Protein AF-A0A6M3LPK1-F1 (afdb_monomer_lite)

Radius of gyration: 29.63 Å; chains: 1; bounding box: 63×44×84 Å

Organism: NCBI:txid1070528

Secondary structure (DSSP, 8-state):
-----SHHHHHHHHHHHHTT--EEEETTEEEEE---SBTTBEEEEEEETT-SS-SEEEEESSHHHHHHHHHHHHHHHHHHHHHHHHHHHH-----HHHHHHHHHHHHHHHH-TTS--EEEEEEETTEEEEEEEEESBS-HHHHHHHHGGGB--EEETTTTEEE-----SS--BSEEEEEEEPPHHHHHHHHHHHHHHHT-----TT-EETTEEHHHHHHHHHHHS-BTT---HHHHHHHHH-

Sequence (242 aa):
MYRLITKEQRQNARQSWIKDQQTEKYLDIEILRKSETVPGHFSLVIWRGNAGHPYINYYYKSAESREESIINEKKAAERRSEYKAEQAKKGKTHTKSATAAALIKKILKKEYPHIKFSVRSDNFSMGNSVDVSWTDGIPTSAIDGFLRQFEQGTFDGMTDCYNYDNTADRPQAKYVHSNRHISESIRLQAEKDLCEIAGVEYIDSNMRLWDEWLSTQVWRRLSKMDLSKGYSKQKLIEYINS

InterPro domains:
  IPR041311 Large polyvalent protein associated domain 29 [PF18847] (98-180)

Structure (mmCIF, N/CA/C/O backbone):
data_AF-A0A6M3LPK1-F1
#
_entry.id   AF-A0A6M3LPK1-F1
#
loop_
_atom_site.group_PDB
_atom_site.id
_atom_site.type_symbol
_atom_site.label_atom_id
_atom_site.label_alt_id
_atom_site.label_comp_id
_atom_site.label_asym_id
_atom_site.label_entity_id
_atom_site.label_seq_id
_atom_site.pdbx_PDB_ins_code
_atom_site.Cartn_x
_atom_site.Cartn_y
_atom_site.Cartn_z
_atom_site.occupancy
_atom_site.B_iso_or_equiv
_atom_site.auth_seq_id
_atom_site.auth_comp_id
_atom_site.auth_asym_id
_atom_site.auth_atom_id
_atom_site.pdbx_PDB_model_num
ATOM 1 N N . MET A 1 1 ? 6.350 6.092 25.273 1.00 44.16 1 MET A N 1
ATOM 2 C CA . MET A 1 1 ? 5.037 5.452 25.525 1.00 44.16 1 MET A CA 1
ATOM 3 C C . MET A 1 1 ? 4.855 4.335 24.490 1.00 44.16 1 MET A C 1
ATOM 5 O O . MET A 1 1 ? 4.660 4.637 23.321 1.00 44.16 1 MET A O 1
ATOM 9 N N . TYR A 1 2 ? 5.058 3.067 24.865 1.00 49.94 2 TYR A N 1
ATOM 10 C CA . TYR A 1 2 ? 5.044 1.927 23.930 1.00 49.94 2 TYR A CA 1
ATOM 11 C C . TYR A 1 2 ? 3.597 1.652 23.479 1.00 49.94 2 TYR A C 1
ATOM 13 O O . TYR A 1 2 ? 2.754 1.289 24.298 1.00 49.94 2 TYR A O 1
ATOM 21 N N . ARG A 1 3 ? 3.269 1.852 22.196 1.00 57.59 3 ARG A N 1
ATOM 22 C CA . ARG A 1 3 ? 1.978 1.396 21.653 1.00 57.59 3 ARG A CA 1
ATOM 23 C C . ARG A 1 3 ? 2.039 -0.124 21.515 1.00 57.59 3 ARG A C 1
ATOM 25 O O . ARG A 1 3 ? 2.970 -0.635 20.910 1.00 57.59 3 ARG A O 1
ATOM 32 N N . LEU A 1 4 ? 1.055 -0.843 22.051 1.00 67.44 4 LEU A N 1
ATOM 33 C CA . LEU A 1 4 ? 0.896 -2.277 21.792 1.00 67.44 4 LEU A CA 1
ATOM 34 C C . LEU A 1 4 ? 0.511 -2.457 20.314 1.00 67.44 4 LEU A C 1
ATOM 36 O O . LEU A 1 4 ? -0.581 -2.044 19.917 1.00 67.44 4 LEU A O 1
ATOM 40 N N . ILE A 1 5 ? 1.406 -3.014 19.496 1.00 70.38 5 ILE A N 1
ATOM 41 C CA . ILE A 1 5 ? 1.268 -3.012 18.028 1.00 70.38 5 ILE A CA 1
ATOM 42 C C . ILE A 1 5 ? 0.479 -4.239 17.560 1.00 70.38 5 ILE A C 1
ATOM 44 O O . ILE A 1 5 ? -0.407 -4.129 16.709 1.00 70.38 5 ILE A O 1
ATOM 48 N N . THR A 1 6 ? 0.739 -5.413 18.141 1.00 83.69 6 THR A N 1
ATOM 49 C CA . THR A 1 6 ? 0.126 -6.670 17.683 1.00 83.69 6 THR A CA 1
ATOM 50 C C . THR A 1 6 ? -1.122 -7.050 18.487 1.00 83.69 6 THR A C 1
ATOM 52 O O . THR A 1 6 ? -1.420 -6.504 19.555 1.00 83.69 6 THR A O 1
ATOM 55 N N . LYS A 1 7 ? -1.936 -7.964 17.943 1.00 82.75 7 LYS A N 1
ATOM 56 C CA . LYS A 1 7 ? -3.114 -8.505 18.644 1.00 82.75 7 LYS A CA 1
ATOM 57 C C . LYS A 1 7 ? -2.699 -9.333 19.865 1.00 82.75 7 LYS A C 1
ATOM 59 O O . LYS A 1 7 ? -3.304 -9.183 20.920 1.00 82.75 7 LYS A O 1
ATOM 64 N N . GLU A 1 8 ? -1.644 -10.126 19.724 1.00 85.12 8 GLU A N 1
ATOM 65 C CA . GLU A 1 8 ? -1.084 -10.969 20.786 1.00 85.12 8 GLU A CA 1
ATOM 66 C C . GLU A 1 8 ? -0.570 -10.134 21.956 1.00 85.12 8 GLU A C 1
ATOM 68 O O . GLU A 1 8 ? -0.954 -10.372 23.095 1.00 85.12 8 GLU A O 1
ATOM 73 N N . GLN A 1 9 ? 0.191 -9.069 21.684 1.00 85.94 9 GLN A N 1
ATOM 74 C CA . GLN A 1 9 ? 0.660 -8.146 22.724 1.00 85.94 9 GLN A CA 1
ATOM 75 C C . GLN A 1 9 ? -0.501 -7.550 23.533 1.00 85.94 9 GLN A C 1
ATOM 77 O O . GLN A 1 9 ? -0.414 -7.416 24.752 1.00 85.94 9 GLN A O 1
ATOM 82 N N . ARG A 1 10 ? -1.616 -7.219 22.867 1.00 85.06 10 ARG A N 1
ATOM 83 C CA . ARG A 1 10 ? -2.827 -6.712 23.531 1.00 85.06 10 ARG A CA 1
ATOM 84 C C . ARG A 1 10 ? -3.522 -7.778 24.371 1.00 85.06 10 ARG A C 1
ATOM 86 O O . ARG A 1 10 ? -4.014 -7.454 25.445 1.00 85.06 10 ARG A O 1
ATOM 93 N N . GLN A 1 11 ? -3.560 -9.024 23.909 1.00 84.56 11 GLN A N 1
ATOM 94 C CA . GLN A 1 11 ? -4.134 -10.135 24.669 1.00 84.56 11 GLN A CA 1
ATOM 95 C C . GLN A 1 11 ? -3.280 -10.485 25.890 1.00 84.56 11 GLN A C 1
ATOM 97 O O . GLN A 1 11 ? -3.826 -10.590 26.982 1.00 84.56 11 GLN A O 1
ATOM 102 N N . ASN A 1 12 ? -1.956 -10.553 25.741 1.00 85.94 12 ASN A N 1
ATOM 103 C CA . ASN A 1 12 ? -1.030 -10.774 26.855 1.00 85.94 12 ASN A CA 1
ATOM 104 C C . ASN A 1 12 ? -1.162 -9.674 27.912 1.00 85.94 12 ASN A C 1
ATOM 106 O O . ASN A 1 12 ? -1.210 -9.960 29.107 1.00 85.94 12 ASN A O 1
ATOM 110 N N . ALA A 1 13 ? -1.305 -8.418 27.472 1.00 84.50 13 ALA A N 1
ATOM 111 C CA . ALA A 1 13 ? -1.590 -7.316 28.376 1.00 84.50 13 ALA A CA 1
ATOM 112 C C . ALA A 1 13 ? -2.898 -7.537 29.144 1.00 84.50 13 ALA A C 1
ATOM 114 O O . ALA A 1 13 ? -2.899 -7.293 30.334 1.00 84.50 13 ALA A O 1
ATOM 115 N N . ARG A 1 14 ? -3.981 -8.041 28.531 1.00 86.06 14 ARG A N 1
ATOM 116 C CA . ARG A 1 14 ? -5.227 -8.360 29.261 1.00 86.06 14 ARG A CA 1
ATOM 117 C C . ARG A 1 14 ? -5.060 -9.481 30.276 1.00 86.06 14 ARG A C 1
ATOM 119 O O . ARG A 1 14 ? -5.578 -9.362 31.381 1.00 86.06 14 ARG A O 1
ATOM 126 N N . GLN A 1 15 ? -4.341 -10.542 29.920 1.00 85.06 15 GLN A N 1
ATOM 127 C CA . GLN A 1 15 ? -4.137 -11.688 30.810 1.00 85.06 15 GLN A CA 1
ATOM 128 C C . GLN A 1 15 ? -3.488 -11.269 32.136 1.00 85.06 15 GLN A C 1
ATOM 130 O O . GLN A 1 15 ? -3.889 -11.746 33.196 1.00 85.06 15 GLN A O 1
ATOM 135 N N . SER A 1 16 ? -2.580 -10.285 32.110 1.00 83.31 16 SER A N 1
ATOM 136 C CA . SER A 1 16 ? -1.967 -9.753 33.334 1.00 83.31 16 SER A CA 1
ATOM 137 C C . SER A 1 16 ? -2.945 -9.024 34.268 1.00 83.31 16 SER A C 1
ATOM 139 O O . SER A 1 16 ? -2.672 -8.922 35.465 1.00 83.31 16 SER A O 1
ATOM 141 N N . TRP A 1 17 ? -4.086 -8.539 33.762 1.00 82.38 17 TRP A N 1
ATOM 142 C CA . TRP A 1 17 ? -5.160 -7.963 34.581 1.00 82.38 17 TRP A CA 1
ATOM 143 C C . TRP A 1 17 ? -6.123 -9.014 35.120 1.00 82.38 17 TRP A C 1
ATOM 145 O O . TRP A 1 17 ? -6.636 -8.829 36.226 1.00 82.38 17 TRP A O 1
ATOM 155 N N . ILE A 1 18 ? -6.392 -10.047 34.317 1.00 82.38 18 ILE A N 1
ATOM 156 C CA . ILE A 1 18 ? -7.370 -11.097 34.606 1.00 82.38 18 ILE A CA 1
ATOM 157 C C . ILE A 1 18 ? -6.833 -12.043 35.684 1.00 82.38 18 ILE A C 1
ATOM 159 O O . ILE A 1 18 ? -7.595 -12.370 36.583 1.00 82.38 18 ILE A O 1
ATOM 163 N N . LYS A 1 19 ? -5.535 -12.403 35.661 1.00 77.94 19 LYS A N 1
ATOM 164 C CA . LYS A 1 19 ? -4.861 -13.220 36.701 1.00 77.94 19 LYS A CA 1
ATOM 165 C C . LYS A 1 19 ? -5.739 -14.379 37.216 1.00 77.94 19 LYS A C 1
ATOM 167 O O . LYS A 1 19 ? -6.008 -14.462 38.411 1.00 77.94 19 LYS A O 1
ATOM 172 N N . ASP A 1 20 ? -6.250 -15.194 36.293 1.00 72.88 20 ASP A N 1
ATOM 173 C CA . ASP A 1 20 ? -7.096 -16.375 36.554 1.00 72.88 20 ASP A CA 1
ATOM 174 C C . ASP A 1 20 ? -8.506 -16.108 37.125 1.00 72.88 20 ASP A C 1
ATOM 176 O O . ASP A 1 20 ? -9.226 -17.035 37.495 1.00 72.88 20 ASP A O 1
ATOM 180 N N . GLN A 1 21 ? -8.954 -14.851 37.157 1.00 78.75 21 GLN A N 1
ATOM 181 C CA . GLN A 1 21 ? -10.327 -14.499 37.522 1.00 78.75 21 GLN A CA 1
ATOM 182 C C . GLN A 1 21 ? -11.302 -14.746 36.360 1.00 78.75 21 GLN A C 1
ATOM 184 O O . GLN A 1 21 ? -10.962 -14.586 35.188 1.00 78.75 21 GLN A O 1
ATOM 189 N N . GLN A 1 22 ? -12.551 -15.097 36.678 1.00 81.81 22 GLN A N 1
ATOM 190 C CA . GLN A 1 22 ? -13.580 -15.305 35.659 1.00 81.81 22 GLN A CA 1
ATOM 191 C C . GLN A 1 22 ? -14.010 -13.976 35.026 1.00 81.81 22 GLN A C 1
ATOM 193 O O . GLN A 1 22 ? -14.400 -13.036 35.724 1.00 81.81 22 GLN A O 1
ATOM 198 N N . THR A 1 23 ? -13.979 -13.916 33.693 1.00 87.38 23 THR A N 1
ATOM 199 C CA . THR A 1 23 ? -14.525 -12.801 32.915 1.00 87.38 23 THR A CA 1
ATOM 200 C C . THR A 1 23 ? -15.845 -13.190 32.260 1.00 87.38 23 THR A C 1
ATOM 202 O O . THR A 1 23 ? -16.041 -14.315 31.804 1.00 87.38 23 THR A O 1
ATOM 205 N N . GLU A 1 24 ? -16.774 -12.241 32.200 1.00 88.50 24 GLU A N 1
ATOM 206 C CA . GLU A 1 24 ? -18.013 -12.370 31.444 1.00 88.50 24 GLU A CA 1
ATOM 207 C C . GLU A 1 24 ? -17.858 -11.656 30.103 1.00 88.50 24 GLU A C 1
ATOM 209 O O . GLU A 1 24 ? -17.647 -10.442 30.040 1.00 88.50 24 GLU A O 1
ATOM 214 N N . LYS A 1 25 ? -17.984 -12.406 29.010 1.00 90.44 25 LYS A N 1
ATOM 215 C CA . LYS A 1 25 ? -17.981 -11.841 27.664 1.00 90.44 25 LYS A CA 1
ATOM 216 C C . LYS A 1 25 ? -19.409 -11.562 27.212 1.00 90.44 25 LYS A C 1
ATOM 218 O O . LYS A 1 25 ? -20.238 -12.466 27.185 1.00 90.44 25 LYS A O 1
ATOM 223 N N . TYR A 1 26 ? -19.668 -10.333 26.782 1.00 89.69 26 TYR A N 1
ATOM 224 C CA . TYR A 1 26 ? -20.969 -9.917 26.275 1.00 89.69 26 TYR A CA 1
ATOM 225 C C . TYR A 1 26 ? -20.787 -9.041 25.032 1.00 89.69 26 TYR A C 1
ATOM 227 O O . TYR A 1 26 ? -20.220 -7.957 25.111 1.00 89.69 26 TYR A O 1
ATOM 235 N N . LEU A 1 27 ? -21.248 -9.501 23.865 1.00 91.31 27 LEU A N 1
ATOM 236 C CA . LEU A 1 27 ? -21.079 -8.798 22.583 1.00 91.31 27 LEU A CA 1
ATOM 237 C C . LEU A 1 27 ? -19.629 -8.309 22.350 1.00 91.31 27 LEU A C 1
ATOM 239 O O . LEU A 1 27 ? -18.716 -9.119 22.179 1.00 91.31 27 LEU A O 1
ATOM 243 N N . ASP A 1 28 ? -19.421 -6.986 22.310 1.00 90.00 28 ASP A N 1
ATOM 244 C CA . ASP A 1 28 ? -18.125 -6.340 22.090 1.00 90.00 28 ASP A CA 1
ATOM 245 C C . ASP A 1 28 ? -17.384 -5.956 23.378 1.00 90.00 28 ASP A C 1
ATOM 247 O O . ASP A 1 28 ? -16.344 -5.297 23.290 1.00 90.00 28 ASP A O 1
ATOM 251 N N . ILE A 1 29 ? -17.881 -6.369 24.547 1.00 92.12 29 ILE A N 1
ATOM 252 C CA . ILE A 1 29 ? -17.286 -6.088 25.855 1.00 92.12 29 ILE A CA 1
ATOM 253 C C . ILE A 1 29 ? -16.894 -7.364 26.606 1.00 92.12 29 ILE A C 1
ATOM 255 O O . ILE A 1 29 ? -17.477 -8.437 26.442 1.00 92.12 29 ILE A O 1
ATOM 259 N N . GLU A 1 30 ? -15.871 -7.228 27.440 1.00 91.69 30 GLU A N 1
ATOM 260 C CA . GLU A 1 30 ? -15.393 -8.254 28.362 1.00 91.69 30 GLU A CA 1
ATOM 261 C C . GLU A 1 30 ? -15.335 -7.635 29.754 1.00 91.69 30 GLU A C 1
ATOM 263 O O . GLU A 1 30 ? -14.676 -6.615 29.949 1.00 91.69 30 GLU A O 1
ATOM 268 N N . ILE A 1 31 ? -16.076 -8.215 30.691 1.00 91.19 31 ILE A N 1
ATOM 269 C CA . ILE A 1 31 ? -16.319 -7.673 32.023 1.00 91.19 31 ILE A CA 1
ATOM 270 C C . ILE A 1 31 ? -15.598 -8.555 33.035 1.00 91.19 31 ILE A C 1
ATOM 272 O O . ILE A 1 31 ? -15.845 -9.754 33.119 1.00 91.19 31 ILE A O 1
ATOM 276 N N . LEU A 1 32 ? -14.744 -7.949 33.845 1.00 89.69 32 LEU A N 1
ATOM 277 C CA . LEU A 1 32 ? -14.141 -8.567 35.011 1.00 89.69 32 LEU A CA 1
ATOM 278 C C . LEU A 1 32 ? -14.718 -7.924 36.268 1.00 89.69 32 LEU A C 1
ATOM 280 O O . LEU A 1 32 ? -14.498 -6.742 36.555 1.00 89.69 32 LEU A O 1
ATOM 284 N N . ARG A 1 33 ? -15.445 -8.740 37.029 1.00 86.69 33 ARG A N 1
ATOM 285 C CA . ARG A 1 33 ? -15.886 -8.419 38.385 1.00 86.69 33 ARG A CA 1
ATOM 286 C C . ARG A 1 33 ? -14.797 -8.904 39.331 1.00 86.69 33 ARG A C 1
ATOM 288 O O . ARG A 1 33 ? -14.654 -10.114 39.491 1.00 86.69 33 ARG A O 1
ATOM 295 N N . LYS A 1 34 ? -14.030 -8.011 39.959 1.00 76.69 34 LYS A N 1
ATOM 296 C CA . LYS A 1 34 ? -13.143 -8.479 41.038 1.00 76.69 34 LYS A CA 1
ATOM 297 C C . LYS A 1 34 ? -13.916 -8.503 42.348 1.00 76.69 34 LYS A C 1
ATOM 299 O O . LYS A 1 34 ? -14.746 -7.623 42.598 1.00 76.69 34 LYS A O 1
ATOM 304 N N . SER A 1 35 ? -13.648 -9.527 43.150 1.00 65.19 35 SER A N 1
ATOM 305 C CA . SER A 1 35 ? -14.117 -9.617 44.528 1.00 65.19 35 SER A CA 1
ATOM 306 C C . SER A 1 35 ? -13.590 -8.443 45.354 1.00 65.19 35 SER A C 1
ATOM 308 O O . SER A 1 35 ? -12.636 -7.768 44.966 1.00 65.19 35 SER A O 1
ATOM 310 N N . GLU A 1 36 ? -14.238 -8.191 46.483 1.00 65.88 36 GLU A N 1
ATOM 311 C CA . GLU A 1 36 ? -13.889 -7.129 47.419 1.00 65.88 36 GLU A CA 1
ATOM 312 C C . GLU A 1 36 ? -12.455 -7.324 47.939 1.00 65.88 36 GLU A C 1
ATOM 314 O O . GLU A 1 36 ? -12.182 -8.212 48.741 1.00 65.88 36 GLU A O 1
ATOM 319 N N . THR A 1 37 ? -11.507 -6.534 47.428 1.00 63.41 37 THR A N 1
ATOM 320 C CA . THR A 1 37 ? -10.114 -6.554 47.910 1.00 63.41 37 THR A CA 1
ATOM 321 C C . THR A 1 37 ? -9.969 -5.747 49.203 1.00 63.41 37 THR A C 1
ATOM 323 O O . THR A 1 37 ? -9.098 -6.029 50.019 1.00 63.41 37 THR A O 1
ATOM 326 N N . VAL A 1 38 ? -10.820 -4.728 49.372 1.00 71.31 38 VAL A N 1
ATOM 327 C CA . VAL A 1 38 ? -10.906 -3.841 50.539 1.00 71.31 38 VAL A CA 1
ATOM 328 C C . VAL A 1 38 ? -12.389 -3.674 50.879 1.00 71.31 38 VAL A C 1
ATOM 330 O O . VAL A 1 38 ? -13.163 -3.420 49.952 1.00 71.31 38 VAL A O 1
ATOM 333 N N . PRO A 1 39 ? -12.793 -3.762 52.160 1.00 73.62 39 PRO A N 1
ATOM 334 C CA . PRO A 1 39 ? -14.178 -3.543 52.567 1.00 73.62 39 PRO A CA 1
ATOM 335 C C . PRO A 1 39 ? -14.758 -2.238 51.990 1.00 73.62 39 PRO A C 1
ATOM 337 O O . PRO A 1 39 ? -14.122 -1.181 52.040 1.00 73.62 39 PRO A O 1
ATOM 340 N N . GLY A 1 40 ? -15.944 -2.313 51.393 1.00 72.00 40 GLY A N 1
ATOM 341 C CA . GLY A 1 40 ? -16.642 -1.205 50.739 1.00 72.00 40 GLY A CA 1
ATOM 342 C C . GLY A 1 40 ? -16.134 -0.830 49.340 1.00 72.00 40 GLY A C 1
ATOM 343 O O . GLY A 1 40 ? -16.568 0.194 48.812 1.00 72.00 40 GLY A O 1
ATOM 344 N N . HIS A 1 41 ? -15.225 -1.605 48.730 1.00 77.88 41 HIS A N 1
ATOM 345 C CA . HIS A 1 41 ? -14.681 -1.326 47.393 1.00 77.88 41 HIS A CA 1
ATOM 346 C C . HIS A 1 41 ? -14.963 -2.458 46.397 1.00 77.88 41 HIS A C 1
ATOM 348 O O . HIS A 1 41 ? -14.286 -3.487 46.363 1.00 77.88 41 HIS A O 1
ATOM 354 N N . PHE A 1 42 ? -15.912 -2.215 45.493 1.00 82.19 42 PHE A N 1
ATOM 355 C CA . PHE A 1 42 ? -16.278 -3.131 44.415 1.00 82.19 42 PHE A CA 1
ATOM 356 C C . PHE A 1 42 ? -15.625 -2.691 43.106 1.00 82.19 42 PHE A C 1
ATOM 358 O O . PHE A 1 42 ? -16.067 -1.731 42.476 1.00 82.19 42 PHE A O 1
ATOM 365 N N . SER A 1 43 ? -14.565 -3.375 42.674 1.00 85.38 43 SER A N 1
ATOM 366 C CA . SER A 1 43 ? -13.882 -3.009 41.426 1.00 85.38 43 SER A CA 1
ATOM 367 C C . SER A 1 43 ? -14.566 -3.594 40.187 1.00 85.38 43 SER A C 1
ATOM 369 O O . SER A 1 43 ? -15.038 -4.738 40.190 1.00 85.38 43 SER A O 1
ATOM 371 N N . LEU A 1 44 ? -14.584 -2.803 39.117 1.00 88.25 44 LEU A N 1
ATOM 372 C CA . LEU A 1 44 ? -15.090 -3.174 37.804 1.00 88.25 44 LEU A CA 1
ATOM 373 C C . LEU A 1 44 ? -14.046 -2.840 36.754 1.00 88.25 44 LEU A C 1
ATOM 375 O O . LEU A 1 44 ? -13.635 -1.686 36.609 1.00 88.25 44 LEU A O 1
ATOM 379 N N . VAL A 1 45 ? -13.672 -3.856 35.986 1.00 89.88 45 VAL A N 1
ATOM 380 C CA . VAL A 1 45 ? -12.793 -3.684 34.838 1.00 89.88 45 VAL A CA 1
ATOM 381 C C . VAL A 1 45 ? -13.533 -4.158 33.599 1.00 89.88 45 VAL A C 1
ATOM 383 O O . VAL A 1 45 ? -13.976 -5.300 33.545 1.00 89.88 45 VAL A O 1
ATOM 386 N N . ILE A 1 46 ? -13.697 -3.285 32.607 1.00 90.81 46 ILE A N 1
ATOM 387 C CA . ILE A 1 46 ? -14.336 -3.636 31.335 1.00 90.81 46 ILE A CA 1
ATOM 388 C C . ILE A 1 46 ? -13.376 -3.319 30.201 1.00 90.81 46 ILE A C 1
ATOM 390 O O . ILE A 1 46 ? -12.872 -2.200 30.085 1.00 90.81 46 ILE A O 1
ATOM 394 N N . TRP A 1 47 ? -13.163 -4.286 29.317 1.00 91.62 47 TRP A N 1
ATOM 395 C CA . TRP A 1 47 ? -12.496 -4.076 28.039 1.00 91.62 47 TRP A CA 1
ATOM 396 C C . TRP A 1 47 ? -13.510 -4.004 26.911 1.00 91.62 47 TRP A C 1
ATOM 398 O O . TRP A 1 47 ? -14.535 -4.678 26.926 1.00 91.62 47 TRP A O 1
ATOM 408 N N . ARG A 1 48 ? -13.170 -3.231 25.877 1.00 88.88 48 ARG A N 1
ATOM 409 C CA . ARG A 1 48 ? -13.948 -3.141 24.641 1.00 88.88 48 ARG A CA 1
ATOM 410 C C . ARG A 1 48 ? -13.141 -3.664 23.454 1.00 88.88 48 ARG A C 1
ATOM 412 O O . ARG A 1 48 ? -11.961 -3.337 23.283 1.00 88.88 48 ARG A O 1
ATOM 419 N N . GLY A 1 49 ? -13.770 -4.487 22.620 1.00 86.69 49 GLY A N 1
ATOM 420 C CA . GLY A 1 49 ? -13.170 -5.102 21.436 1.00 86.69 49 GLY A CA 1
ATOM 421 C C . GLY A 1 49 ? -11.897 -5.884 21.768 1.00 86.69 49 GLY A C 1
ATOM 422 O O . GLY A 1 49 ? -11.895 -6.700 22.682 1.00 86.69 49 GLY A O 1
ATOM 423 N N . ASN A 1 50 ? -10.802 -5.583 21.058 1.00 84.69 50 ASN A N 1
ATOM 424 C CA . ASN A 1 50 ? -9.468 -6.181 21.249 1.00 84.69 50 ASN A CA 1
ATOM 425 C C . ASN A 1 50 ? -8.453 -5.195 21.876 1.00 84.69 50 ASN A C 1
ATOM 427 O O . ASN A 1 50 ? -7.255 -5.281 21.600 1.00 84.69 50 ASN A O 1
ATOM 431 N N . ALA A 1 51 ? -8.903 -4.183 22.623 1.00 84.75 51 ALA A N 1
ATOM 432 C CA . ALA A 1 51 ? -8.019 -3.239 23.315 1.00 84.75 51 ALA A CA 1
ATOM 433 C C . ALA A 1 51 ? -7.240 -3.912 24.459 1.00 84.75 51 ALA A C 1
ATOM 435 O O . ALA A 1 51 ? -7.854 -4.571 25.286 1.00 84.75 51 ALA A O 1
ATOM 436 N N . GLY A 1 52 ? -5.918 -3.735 24.542 1.00 83.19 52 GLY A N 1
ATOM 437 C CA . GLY A 1 52 ? -5.125 -4.300 25.647 1.00 83.19 52 GLY A CA 1
ATOM 438 C C . GLY A 1 52 ? -5.332 -3.584 26.988 1.00 83.19 52 GLY A C 1
ATOM 439 O O . GLY A 1 52 ? -5.256 -4.209 28.038 1.00 83.19 52 GLY A O 1
ATOM 440 N N . HIS A 1 53 ? -5.642 -2.286 26.950 1.00 85.19 53 HIS A N 1
ATOM 441 C CA . HIS A 1 53 ? -5.951 -1.484 28.134 1.00 85.19 53 HIS A CA 1
ATOM 442 C C . HIS A 1 53 ? -7.462 -1.503 28.421 1.00 85.19 53 HIS A C 1
ATOM 444 O O . HIS A 1 53 ? -8.243 -1.460 27.461 1.00 85.19 53 HIS A O 1
ATOM 450 N N . PRO A 1 54 ? -7.895 -1.559 29.695 1.00 89.06 54 PRO A N 1
ATOM 451 C CA . PRO A 1 54 ? -9.310 -1.470 30.039 1.00 89.06 54 PRO A CA 1
ATOM 452 C C . PRO A 1 54 ? -9.922 -0.136 29.602 1.00 89.06 54 PRO A C 1
ATOM 454 O O . PRO A 1 54 ? -9.274 0.910 29.659 1.00 89.06 54 PRO A O 1
ATOM 457 N N . TYR A 1 55 ? -11.171 -0.202 29.143 1.00 88.19 55 TYR A N 1
ATOM 458 C CA . TYR A 1 55 ? -12.003 0.960 28.831 1.00 88.19 55 TYR A CA 1
ATOM 459 C C . TYR A 1 55 ? -12.558 1.582 30.116 1.00 88.19 55 TYR A C 1
ATOM 461 O O . TYR A 1 55 ? -12.526 2.798 30.272 1.00 88.19 55 TYR A O 1
ATOM 469 N N . ILE A 1 56 ? -13.000 0.732 31.045 1.00 88.25 56 ILE A N 1
ATOM 470 C CA . ILE A 1 56 ? -13.430 1.114 32.390 1.00 88.25 56 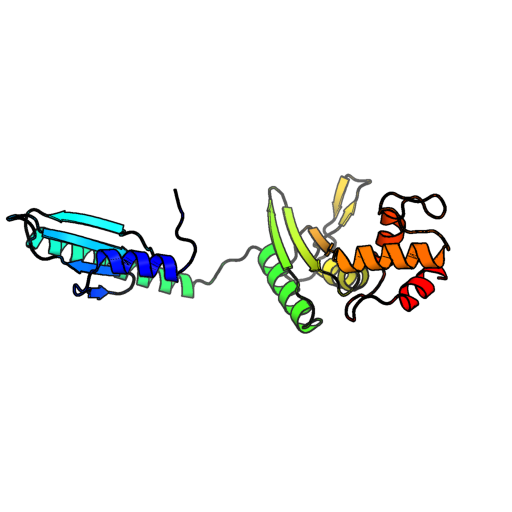ILE A CA 1
ATOM 471 C C . ILE A 1 56 ? -12.546 0.387 33.393 1.00 88.25 56 ILE A C 1
ATOM 473 O O . ILE A 1 56 ? -12.324 -0.816 33.266 1.00 88.25 56 ILE A O 1
ATOM 477 N N . ASN A 1 57 ? -12.051 1.128 34.379 1.00 90.62 57 ASN A N 1
ATOM 478 C CA . ASN A 1 57 ? -11.324 0.604 35.529 1.00 90.62 57 ASN A CA 1
ATOM 479 C C . ASN A 1 57 ? -11.634 1.498 36.737 1.00 90.62 57 ASN A C 1
ATOM 481 O O . ASN A 1 57 ? -10.880 2.423 37.036 1.00 90.62 57 ASN A O 1
ATOM 485 N N . TYR A 1 58 ? -12.784 1.264 37.369 1.00 89.25 58 TYR A N 1
ATOM 486 C CA . TYR A 1 58 ? -13.275 2.063 38.494 1.00 89.25 58 TYR A CA 1
ATOM 487 C C . TYR A 1 58 ? -13.663 1.180 39.679 1.00 89.25 58 TYR A C 1
ATOM 489 O O . TYR A 1 58 ? -13.948 -0.011 39.532 1.00 89.25 58 TYR A O 1
ATOM 497 N N . TYR A 1 59 ? -13.691 1.797 40.858 1.00 86.81 59 TYR A N 1
ATOM 498 C CA . TYR A 1 59 ? -14.203 1.202 42.086 1.00 86.81 59 TYR A CA 1
ATOM 499 C C . TYR A 1 59 ? -15.537 1.850 42.438 1.00 86.81 59 TYR A C 1
ATOM 501 O O . TYR A 1 59 ? -15.701 3.063 42.307 1.00 86.81 59 TYR A O 1
ATOM 509 N N . TYR A 1 60 ? -16.470 1.035 42.910 1.00 86.19 60 TYR A N 1
ATOM 510 C CA . TYR A 1 60 ? -17.798 1.446 43.340 1.00 86.19 60 TYR A CA 1
ATOM 511 C C . TYR A 1 60 ? -17.939 1.207 44.842 1.00 86.19 60 TYR A C 1
ATOM 513 O O . TYR A 1 60 ? -17.342 0.278 45.386 1.00 86.19 60 TYR A O 1
ATOM 521 N N . LYS A 1 61 ? -18.738 2.051 45.501 1.00 83.19 61 LYS A N 1
ATOM 522 C CA . LYS A 1 61 ? -18.988 1.981 46.951 1.00 83.19 61 LYS A CA 1
ATOM 523 C C . LYS A 1 61 ? -19.998 0.895 47.339 1.00 83.19 61 LYS A C 1
ATOM 525 O O . LYS A 1 61 ? -20.036 0.476 48.487 1.00 83.19 61 LYS A O 1
ATOM 530 N N . SER A 1 62 ? -20.823 0.452 46.389 1.00 85.38 62 SER A N 1
ATOM 531 C CA . SER A 1 62 ? -21.813 -0.612 46.567 1.00 85.38 62 SER A CA 1
ATOM 532 C C . SER A 1 62 ? -21.798 -1.572 45.378 1.00 85.38 62 SER A C 1
ATOM 534 O O . SER A 1 62 ? -21.438 -1.193 44.257 1.00 85.38 62 SER A O 1
ATOM 536 N N . ALA A 1 63 ? -22.203 -2.821 45.617 1.00 84.19 63 ALA A N 1
ATOM 537 C CA . ALA A 1 63 ? -22.351 -3.821 44.563 1.00 84.19 63 ALA A CA 1
ATOM 538 C C . ALA A 1 63 ? -23.448 -3.431 43.556 1.00 84.19 63 ALA A C 1
ATOM 540 O O . ALA A 1 63 ? -23.287 -3.650 42.360 1.00 84.19 63 ALA A O 1
ATOM 541 N N . GLU A 1 64 ? -24.523 -2.796 44.025 1.00 86.06 64 GLU A N 1
ATOM 542 C CA . GLU A 1 64 ? -25.657 -2.363 43.199 1.00 86.06 64 GLU A CA 1
ATOM 543 C C . GLU A 1 64 ? -25.235 -1.342 42.137 1.00 86.06 64 GLU A C 1
ATOM 545 O O . GLU A 1 64 ? -25.472 -1.553 40.951 1.00 86.06 64 GLU A O 1
ATOM 550 N N . SER A 1 65 ? -24.503 -0.295 42.533 1.00 85.38 65 SER A N 1
ATOM 551 C CA . SER A 1 65 ? -24.034 0.740 41.600 1.00 85.38 65 SER A CA 1
ATOM 552 C C . SER A 1 65 ? -23.076 0.173 40.540 1.00 85.38 65 SER A C 1
ATOM 554 O O . SER A 1 65 ? -23.076 0.600 39.381 1.00 85.38 65 SER A O 1
ATOM 556 N N . ARG A 1 66 ? -22.292 -0.852 40.907 1.00 88.38 66 ARG A N 1
ATOM 557 C CA . ARG A 1 66 ? -21.459 -1.597 39.956 1.00 88.38 66 ARG A CA 1
ATOM 558 C C . ARG A 1 66 ? -22.317 -2.330 38.923 1.00 88.38 66 ARG A C 1
ATOM 560 O O . ARG A 1 66 ? -22.023 -2.247 37.731 1.00 88.38 66 ARG A O 1
ATOM 567 N N . GLU A 1 67 ? -23.348 -3.054 39.361 1.00 87.38 67 GLU A N 1
ATOM 568 C CA . GLU A 1 67 ? -24.232 -3.800 38.455 1.00 87.38 67 GLU A CA 1
ATOM 569 C C . GLU A 1 67 ? -25.048 -2.866 37.551 1.00 87.38 67 GLU A C 1
ATOM 571 O O . GLU A 1 67 ? -25.172 -3.138 36.358 1.00 87.38 67 GLU A O 1
ATOM 576 N N . GLU A 1 68 ? -25.510 -1.716 38.047 1.00 89.31 68 GLU A N 1
ATOM 577 C CA . GLU A 1 68 ? -26.143 -0.683 37.214 1.00 89.31 68 GLU A CA 1
ATOM 578 C C . GLU A 1 68 ? -25.210 -0.194 36.099 1.00 89.31 68 GLU A C 1
ATOM 580 O O . GLU A 1 68 ? -25.612 -0.089 34.935 1.00 89.31 68 GLU A O 1
ATOM 585 N N . SER A 1 69 ? -23.935 0.046 36.424 1.00 88.56 69 SER A N 1
ATOM 586 C CA . SER A 1 69 ? -22.930 0.409 35.424 1.00 88.56 69 SER A CA 1
ATOM 587 C C . SER A 1 69 ? -22.730 -0.705 34.393 1.00 88.56 69 SER A C 1
ATOM 589 O O . SER A 1 69 ? -22.609 -0.417 33.203 1.00 88.56 69 SER A O 1
ATOM 591 N N . ILE A 1 70 ? -22.731 -1.973 34.818 1.00 90.19 70 ILE A N 1
ATOM 592 C CA . ILE A 1 70 ? -22.641 -3.126 33.910 1.00 90.19 70 ILE A CA 1
ATOM 593 C C . ILE A 1 70 ? -23.861 -3.179 32.980 1.00 90.19 70 ILE A C 1
ATOM 595 O O . ILE A 1 70 ? -23.697 -3.374 31.776 1.00 90.19 70 ILE A O 1
ATOM 599 N N . ILE A 1 71 ? -25.075 -2.977 33.501 1.00 92.62 71 I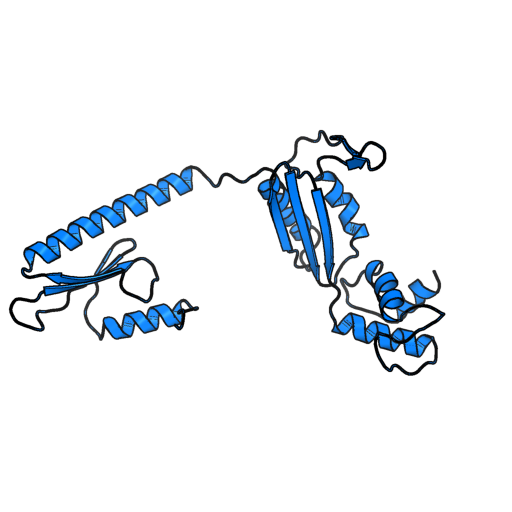LE A N 1
ATOM 600 C CA . ILE A 1 71 ? -26.314 -2.967 32.707 1.00 92.62 71 ILE A CA 1
ATOM 601 C C . ILE A 1 71 ? -26.266 -1.857 31.653 1.00 92.62 71 ILE A C 1
ATOM 603 O O . ILE A 1 71 ? -26.576 -2.101 30.484 1.00 92.62 71 ILE A O 1
ATOM 607 N N . ASN A 1 72 ? -25.841 -0.652 32.035 1.00 93.00 72 ASN A N 1
ATOM 608 C CA . ASN A 1 72 ? -25.711 0.471 31.107 1.00 93.00 72 ASN A CA 1
ATOM 609 C C . ASN A 1 72 ? -24.684 0.186 29.999 1.00 93.00 72 ASN A C 1
ATOM 611 O O . ASN A 1 72 ? -24.941 0.486 28.829 1.00 93.00 72 ASN A O 1
ATOM 615 N N . GLU A 1 73 ? -23.564 -0.460 30.331 1.00 91.75 73 GLU A N 1
ATOM 616 C CA . GLU A 1 73 ? -22.555 -0.864 29.347 1.00 91.75 73 GLU A CA 1
ATOM 617 C C . GLU A 1 73 ? -23.035 -1.983 28.418 1.00 91.75 73 GLU A C 1
ATOM 619 O O . GLU A 1 73 ? -22.758 -1.937 27.215 1.00 91.75 73 GLU A O 1
ATOM 624 N N . LYS A 1 74 ? -23.812 -2.949 28.924 1.00 93.69 74 LYS A N 1
ATOM 625 C CA . LYS A 1 74 ? -24.457 -3.980 28.095 1.00 93.69 74 LYS A CA 1
ATOM 626 C C . LYS A 1 74 ? -25.433 -3.354 27.096 1.00 93.69 74 LYS A C 1
ATOM 628 O O . LYS A 1 74 ? -25.295 -3.596 25.898 1.00 93.69 74 LYS A O 1
ATOM 633 N N . LYS A 1 75 ? -26.305 -2.442 27.545 1.00 94.31 75 LYS A N 1
ATOM 634 C CA . LYS A 1 75 ? -27.200 -1.666 26.660 1.00 94.31 75 LYS A CA 1
ATOM 635 C C . LYS A 1 75 ? -26.426 -0.845 25.625 1.00 94.31 75 LYS A C 1
ATOM 637 O O . LYS A 1 75 ? -26.851 -0.681 24.482 1.00 94.31 75 LYS A O 1
ATOM 642 N N . ALA A 1 76 ? -25.274 -0.284 25.998 1.00 93.00 76 ALA A N 1
ATOM 643 C CA . ALA A 1 76 ? -24.410 0.415 25.050 1.00 93.00 76 ALA A CA 1
ATOM 644 C C . ALA A 1 76 ? -23.784 -0.543 24.020 1.00 93.00 76 ALA A C 1
ATOM 646 O O . ALA A 1 76 ? -23.647 -0.168 22.855 1.00 93.00 76 ALA A O 1
ATOM 647 N N . ALA A 1 77 ? -23.419 -1.765 24.415 1.00 92.38 77 ALA A N 1
ATOM 648 C CA . ALA A 1 77 ? -22.906 -2.794 23.513 1.00 92.38 77 ALA A CA 1
ATOM 649 C C . ALA A 1 77 ? -23.966 -3.266 22.502 1.00 92.38 77 ALA A C 1
ATOM 651 O O . ALA A 1 77 ? -23.649 -3.389 21.317 1.00 92.38 77 ALA A O 1
ATOM 652 N N . GLU A 1 78 ? -25.218 -3.439 22.933 1.00 94.88 78 GLU A N 1
ATOM 653 C CA . GLU A 1 78 ? -26.361 -3.768 22.064 1.00 94.88 78 GLU A CA 1
ATOM 654 C C . GLU A 1 78 ? -26.573 -2.691 20.995 1.00 94.88 78 GLU A C 1
ATOM 656 O O . GLU A 1 78 ? -26.452 -2.983 19.804 1.00 94.88 78 GLU A O 1
ATOM 661 N N . ARG A 1 79 ? -26.726 -1.419 21.400 1.00 94.50 79 ARG A N 1
ATOM 662 C CA . ARG A 1 79 ? -26.868 -0.284 20.464 1.00 94.50 79 ARG A CA 1
ATOM 663 C C . ARG A 1 79 ? -25.728 -0.213 19.447 1.00 94.50 79 ARG A C 1
ATOM 665 O O . ARG A 1 79 ? -25.939 0.083 18.272 1.00 94.50 79 ARG A O 1
ATOM 672 N N . ARG A 1 80 ? -24.489 -0.484 19.877 1.00 93.31 80 ARG A N 1
ATOM 673 C CA . ARG A 1 80 ? -23.323 -0.528 18.976 1.00 93.31 80 ARG A CA 1
ATOM 674 C C . ARG A 1 80 ? -23.396 -1.692 17.990 1.00 93.31 80 ARG A C 1
ATOM 676 O O . ARG A 1 80 ? -22.942 -1.534 16.856 1.00 93.31 80 ARG A O 1
ATOM 683 N N . SER A 1 81 ? -23.895 -2.847 18.419 1.00 90.88 81 SER A N 1
ATOM 684 C CA . SER A 1 81 ? -24.096 -4.022 17.566 1.00 90.88 81 SER A CA 1
ATOM 685 C C . SER A 1 81 ? -25.146 -3.739 16.489 1.00 90.88 81 SER A C 1
ATOM 687 O O . SER A 1 81 ? -24.877 -3.930 15.303 1.00 90.88 81 SER A O 1
ATOM 689 N N . GLU A 1 82 ? -26.286 -3.177 16.889 1.00 92.88 82 GLU A N 1
ATOM 690 C CA . GLU A 1 82 ? -27.377 -2.779 15.994 1.00 92.88 82 GLU A CA 1
ATOM 691 C C . GLU A 1 82 ? -26.918 -1.741 14.970 1.00 92.88 82 GLU A C 1
ATOM 693 O O . GLU A 1 82 ? -27.071 -1.951 13.768 1.00 92.88 82 GLU A O 1
ATOM 698 N N . TYR A 1 83 ? -26.249 -0.674 15.422 1.00 90.31 83 TYR A N 1
ATOM 699 C CA . TYR A 1 83 ? -25.694 0.347 14.534 1.00 90.31 83 TYR A CA 1
ATOM 700 C C . TYR A 1 83 ? -24.721 -0.251 13.509 1.00 90.31 83 TYR A C 1
ATOM 702 O O . TYR A 1 83 ? -24.789 0.068 12.323 1.00 90.31 83 TYR A O 1
ATOM 710 N N . LYS A 1 84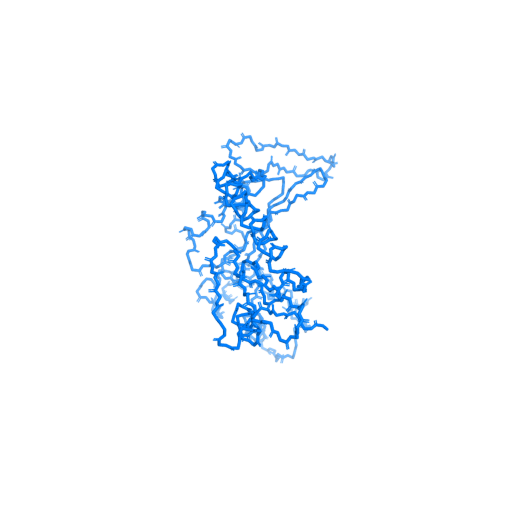 ? -23.823 -1.155 13.928 1.00 88.25 84 LYS A N 1
ATOM 711 C CA . LYS A 1 84 ? -22.906 -1.840 12.999 1.00 88.25 84 LYS A CA 1
ATOM 712 C C . LYS A 1 84 ? -23.661 -2.685 11.973 1.00 88.25 84 LYS A C 1
ATOM 714 O O . LYS A 1 84 ? -23.269 -2.685 10.808 1.00 88.25 84 LYS A O 1
ATOM 719 N N . ALA A 1 85 ? -24.719 -3.383 12.383 1.00 88.56 85 ALA A N 1
ATOM 720 C CA . ALA A 1 85 ? -25.551 -4.170 11.479 1.00 88.56 85 ALA A CA 1
ATOM 721 C C . ALA A 1 85 ? -26.310 -3.280 10.479 1.00 88.56 85 ALA A C 1
ATOM 723 O O . ALA A 1 85 ? -26.380 -3.605 9.296 1.00 88.56 85 ALA A O 1
ATOM 724 N N . GLU A 1 86 ? -26.825 -2.131 10.918 1.00 89.62 86 GLU A N 1
ATOM 725 C CA . GLU A 1 86 ? -27.496 -1.159 10.051 1.00 89.62 86 GLU A CA 1
ATOM 726 C C . GLU A 1 86 ? -26.526 -0.532 9.036 1.00 89.62 86 GLU A C 1
ATOM 728 O O . GLU A 1 86 ? -26.816 -0.475 7.840 1.00 89.62 86 GLU A O 1
ATOM 733 N N . GLN A 1 87 ? -25.334 -0.127 9.482 1.00 83.62 87 GLN A N 1
ATOM 734 C CA . GLN A 1 87 ? -24.294 0.410 8.600 1.00 83.62 87 GLN A CA 1
ATOM 735 C C . GLN A 1 87 ? -23.786 -0.638 7.603 1.00 83.62 87 GLN A C 1
ATOM 737 O O . GLN A 1 87 ? -23.509 -0.307 6.452 1.00 83.62 87 GLN A O 1
ATOM 742 N N . ALA A 1 88 ? -23.708 -1.912 8.002 1.00 83.44 88 ALA A N 1
ATOM 743 C CA . ALA A 1 88 ? -23.365 -2.996 7.085 1.00 83.44 88 ALA A CA 1
ATOM 744 C C . ALA A 1 88 ? -24.397 -3.144 5.953 1.00 83.44 88 ALA A C 1
ATOM 746 O O . ALA A 1 88 ? -24.007 -3.417 4.819 1.00 83.44 88 ALA A O 1
ATOM 747 N N . LYS A 1 89 ? -25.689 -2.908 6.231 1.00 85.44 89 LYS A N 1
ATOM 748 C CA . LYS A 1 89 ? -26.762 -2.926 5.220 1.00 85.44 89 LYS A CA 1
ATOM 749 C C . LYS A 1 89 ? -26.715 -1.723 4.275 1.00 85.44 89 LYS A C 1
ATOM 751 O O . LYS A 1 89 ? -26.998 -1.885 3.094 1.00 85.44 89 LYS A O 1
ATOM 756 N N . LYS A 1 90 ? -26.346 -0.536 4.770 1.00 80.12 90 LYS A N 1
ATOM 757 C CA . LYS A 1 90 ? -26.245 0.698 3.963 1.00 80.12 90 LYS A CA 1
ATOM 758 C C . LYS A 1 90 ? -25.119 0.655 2.917 1.00 80.12 90 LYS A C 1
ATOM 760 O O . LYS A 1 90 ? -25.153 1.423 1.961 1.00 80.12 90 LYS A O 1
ATOM 765 N N . GLY A 1 91 ? -24.162 -0.265 3.060 1.00 72.06 91 GLY A N 1
ATOM 766 C CA . GLY A 1 91 ? -23.011 -0.369 2.168 1.00 72.06 91 GLY A CA 1
ATOM 767 C C . GLY A 1 91 ? -22.009 0.771 2.376 1.00 72.06 91 GLY A C 1
ATOM 768 O O . GLY A 1 91 ? -22.269 1.753 3.068 1.00 72.06 91 GLY A O 1
ATOM 769 N N . LYS A 1 92 ? -20.808 0.629 1.809 1.00 73.62 92 LYS A N 1
ATOM 770 C CA . LYS A 1 92 ? -19.798 1.694 1.852 1.00 73.62 92 LYS A CA 1
ATOM 771 C C . LYS A 1 92 ? -20.008 2.634 0.675 1.00 73.62 92 LYS A C 1
ATOM 773 O O . LYS A 1 92 ? -19.876 2.212 -0.471 1.00 73.62 92 LYS A O 1
ATOM 778 N N . THR A 1 93 ? -20.253 3.908 0.955 1.00 77.31 93 THR A N 1
ATOM 779 C CA . THR A 1 93 ? -20.231 4.946 -0.077 1.00 77.31 93 THR A CA 1
ATOM 780 C C . THR A 1 93 ? -18.783 5.242 -0.444 1.00 77.31 93 THR A C 1
ATOM 782 O O . THR A 1 93 ? -18.030 5.810 0.347 1.00 77.31 93 THR A O 1
ATOM 785 N N . HIS A 1 94 ? -18.376 4.828 -1.639 1.00 79.12 94 HIS A N 1
ATOM 786 C CA . HIS A 1 94 ? -17.083 5.186 -2.204 1.00 79.12 94 HIS A CA 1
ATOM 787 C C . HIS A 1 94 ? -17.211 6.460 -3.038 1.00 79.12 94 HIS A C 1
ATOM 789 O O . HIS A 1 94 ? -18.225 6.690 -3.695 1.00 79.12 94 HIS A O 1
ATOM 795 N N . THR A 1 95 ? -16.166 7.287 -3.047 1.00 88.38 95 THR A N 1
ATOM 796 C CA . THR A 1 95 ? -16.063 8.360 -4.040 1.00 88.38 95 THR A CA 1
ATOM 797 C C . THR A 1 95 ? -15.919 7.762 -5.441 1.00 88.38 95 THR A C 1
ATOM 799 O O . THR A 1 95 ? -15.534 6.597 -5.600 1.00 88.38 95 THR A O 1
ATOM 802 N N . LYS A 1 96 ? -16.206 8.556 -6.482 1.00 87.19 96 LYS A N 1
ATOM 803 C CA . LYS A 1 96 ? -16.040 8.119 -7.881 1.00 87.19 96 LYS A CA 1
ATOM 804 C C . LYS A 1 96 ? -14.617 7.597 -8.145 1.00 87.19 96 LYS A C 1
ATOM 806 O O . LYS A 1 96 ? -14.465 6.494 -8.660 1.00 87.19 96 LYS A O 1
ATOM 811 N N . SER A 1 97 ? -13.603 8.318 -7.663 1.00 90.88 97 SER A N 1
ATOM 812 C CA . SER A 1 97 ? -12.182 7.935 -7.707 1.00 90.88 97 SER A CA 1
ATOM 813 C C . SER A 1 97 ? -11.879 6.621 -6.981 1.00 90.88 97 SER A C 1
ATOM 815 O O . SER A 1 97 ? -11.187 5.764 -7.522 1.00 90.88 97 SER A O 1
ATOM 817 N N . ALA A 1 98 ? -12.439 6.408 -5.787 1.00 92.81 98 ALA A N 1
ATOM 818 C CA . ALA A 1 98 ? -12.249 5.167 -5.035 1.00 92.81 98 ALA A CA 1
ATOM 819 C C . ALA A 1 98 ? -12.904 3.965 -5.735 1.00 92.81 98 ALA A C 1
ATOM 821 O O . ALA A 1 98 ? -12.369 2.856 -5.713 1.00 92.81 98 ALA A O 1
ATOM 822 N N . THR A 1 99 ? -14.040 4.191 -6.397 1.00 92.44 99 THR A N 1
ATOM 823 C CA . THR A 1 99 ? -14.719 3.165 -7.197 1.00 92.44 99 THR A CA 1
ATOM 824 C C . THR A 1 99 ? -13.911 2.828 -8.455 1.00 92.44 99 THR A C 1
ATOM 826 O O . THR A 1 99 ? -13.727 1.650 -8.761 1.00 92.44 99 THR A O 1
ATOM 829 N N . ALA A 1 100 ? -13.357 3.841 -9.134 1.00 93.75 100 ALA A N 1
ATOM 830 C CA . ALA A 1 100 ? -12.457 3.667 -10.277 1.00 93.75 100 ALA A CA 1
ATOM 831 C C . ALA A 1 100 ? -11.197 2.880 -9.887 1.00 93.75 100 ALA A C 1
ATOM 833 O O . ALA A 1 100 ? -10.888 1.863 -10.503 1.00 93.75 100 ALA A O 1
ATOM 834 N N . ALA A 1 101 ? -10.534 3.268 -8.794 1.00 94.94 101 ALA A N 1
ATOM 835 C CA . ALA A 1 101 ? -9.373 2.567 -8.250 1.00 94.94 101 ALA A CA 1
ATOM 836 C C . ALA A 1 101 ? -9.663 1.089 -7.937 1.00 94.94 101 ALA A C 1
ATOM 838 O O . ALA A 1 101 ? -8.864 0.208 -8.267 1.00 94.94 101 ALA A O 1
ATOM 839 N N . ALA A 1 102 ? -10.816 0.788 -7.330 1.00 93.81 102 ALA A N 1
ATOM 840 C CA . ALA A 1 102 ? -11.215 -0.587 -7.039 1.00 93.81 102 ALA A CA 1
ATOM 841 C C . ALA A 1 102 ? -11.412 -1.418 -8.319 1.00 93.81 102 ALA A C 1
ATOM 843 O O . ALA A 1 102 ? -11.010 -2.585 -8.366 1.00 93.81 102 ALA A O 1
ATOM 844 N N . LEU A 1 103 ? -11.997 -0.820 -9.358 1.00 94.44 103 LEU A N 1
ATOM 845 C CA . LEU A 1 103 ? -12.235 -1.478 -10.638 1.00 94.44 103 LEU A CA 1
ATOM 846 C C . LEU A 1 103 ? -10.935 -1.684 -11.431 1.00 94.44 103 LEU A C 1
ATOM 848 O O . LEU A 1 103 ? -10.689 -2.802 -11.883 1.00 94.44 103 LEU A O 1
ATOM 852 N N . ILE A 1 104 ? -10.057 -0.677 -11.492 1.00 95.00 104 ILE A N 1
ATOM 853 C CA . ILE A 1 104 ? -8.701 -0.785 -12.060 1.00 95.00 104 ILE A CA 1
ATOM 854 C C . ILE A 1 104 ? -7.943 -1.927 -11.383 1.00 95.00 104 ILE A C 1
ATOM 856 O O . ILE A 1 104 ? -7.446 -2.834 -12.048 1.00 95.00 104 ILE A O 1
ATOM 860 N N . LYS A 1 105 ? -7.922 -1.951 -10.044 1.00 95.50 105 LYS A N 1
ATOM 861 C CA . LYS A 1 105 ? -7.241 -3.001 -9.277 1.00 95.50 105 LYS A CA 1
ATOM 862 C C . LYS A 1 105 ? -7.789 -4.396 -9.580 1.00 95.50 105 LYS A C 1
ATOM 864 O O . LYS A 1 105 ? -7.019 -5.355 -9.629 1.00 95.50 105 LYS 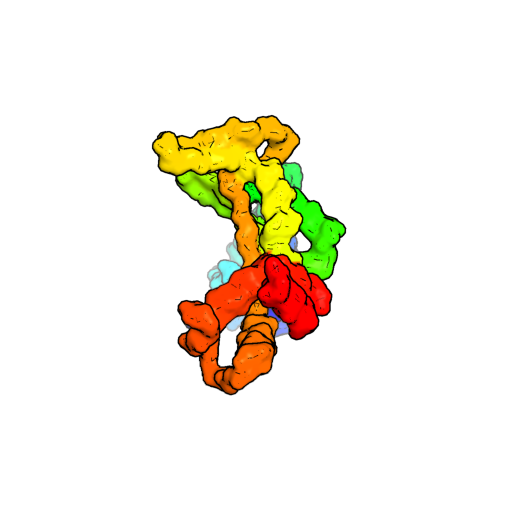A O 1
ATOM 869 N N . LYS A 1 106 ? -9.106 -4.528 -9.769 1.00 95.06 106 LYS A N 1
ATOM 870 C CA . LYS A 1 106 ? -9.752 -5.802 -10.116 1.00 95.06 106 LYS A CA 1
ATOM 871 C C . LYS A 1 106 ? -9.315 -6.294 -11.497 1.00 95.06 106 LYS A C 1
ATOM 873 O O . LYS A 1 106 ? -9.021 -7.479 -11.630 1.00 95.06 106 LYS A O 1
ATOM 878 N N . ILE A 1 107 ? -9.271 -5.406 -12.490 1.00 94.75 107 ILE A N 1
ATOM 879 C CA . ILE A 1 107 ? -8.868 -5.751 -13.859 1.00 94.75 107 ILE A CA 1
ATOM 880 C C . ILE A 1 107 ? -7.380 -6.104 -13.903 1.00 94.75 107 ILE A C 1
ATOM 882 O O . ILE A 1 107 ? -7.041 -7.202 -14.334 1.00 94.75 107 ILE A O 1
ATOM 886 N N . LEU A 1 108 ? -6.510 -5.261 -13.338 1.00 94.62 108 LEU A N 1
ATOM 887 C CA . LEU A 1 108 ? -5.065 -5.512 -13.312 1.00 94.62 108 LEU A CA 1
ATOM 888 C C . LEU A 1 108 ? -4.718 -6.826 -12.609 1.00 94.62 108 LEU A C 1
ATOM 890 O O . LEU A 1 108 ? -3.879 -7.580 -13.085 1.00 94.62 108 LEU A O 1
ATOM 894 N N . LYS A 1 109 ? -5.404 -7.155 -11.508 1.00 94.12 109 LYS A N 1
ATOM 895 C CA . LYS A 1 109 ? -5.206 -8.437 -10.818 1.00 94.12 109 LYS A CA 1
ATOM 896 C C . LYS A 1 109 ? -5.636 -9.643 -11.665 1.00 94.12 109 LYS A C 1
ATOM 898 O O . LYS A 1 109 ? -5.100 -10.730 -11.471 1.00 94.12 109 LYS A O 1
ATOM 903 N N . LYS A 1 110 ? -6.619 -9.474 -12.556 1.00 94.44 110 LYS A N 1
ATOM 904 C CA . LYS A 1 110 ? -7.086 -10.530 -13.463 1.00 94.44 110 LYS A CA 1
ATOM 905 C C . LYS A 1 110 ? -6.105 -10.743 -14.616 1.00 94.44 110 LYS A C 1
ATOM 907 O O . LYS A 1 110 ? -5.825 -11.888 -14.946 1.00 94.44 110 LYS A O 1
ATOM 912 N N . GLU A 1 111 ? -5.608 -9.663 -15.211 1.00 92.62 111 GLU A N 1
ATOM 913 C CA . GLU A 1 111 ? -4.681 -9.720 -16.349 1.00 92.62 111 GLU A CA 1
ATOM 914 C C . GLU A 1 111 ? -3.261 -10.112 -15.926 1.00 92.62 111 GLU A C 1
ATOM 916 O O . GLU A 1 111 ? -2.601 -10.895 -16.604 1.00 92.62 111 GLU A O 1
ATOM 921 N N . TYR A 1 112 ? -2.816 -9.633 -14.763 1.00 91.44 112 TYR A N 1
ATOM 922 C CA . TYR A 1 112 ? -1.454 -9.804 -14.264 1.00 91.44 112 TYR A CA 1
ATOM 923 C C . TYR A 1 112 ? -1.458 -10.373 -12.835 1.00 91.44 112 TYR A C 1
ATOM 925 O O . TYR A 1 112 ? -1.101 -9.680 -11.877 1.00 91.44 112 TYR A O 1
ATOM 933 N N . PRO A 1 113 ? -1.829 -11.652 -12.651 1.00 90.62 113 PRO A N 1
ATOM 934 C CA . PRO A 1 113 ? -1.957 -12.257 -11.323 1.00 90.62 113 PRO A CA 1
ATOM 935 C C . PRO A 1 113 ? -0.627 -12.347 -10.558 1.00 90.62 113 PRO A C 1
ATOM 937 O O . PRO A 1 113 ? -0.629 -12.422 -9.329 1.00 90.62 113 PRO A O 1
ATOM 940 N N . HIS A 1 114 ? 0.502 -12.322 -11.270 1.00 89.50 114 HIS A N 1
ATOM 941 C CA . HIS A 1 114 ? 1.846 -12.424 -10.696 1.00 89.50 114 HIS A CA 1
ATOM 942 C C . HIS A 1 114 ? 2.445 -11.075 -10.271 1.00 89.50 114 HIS A C 1
ATOM 944 O O . HIS A 1 114 ? 3.459 -11.059 -9.577 1.00 89.50 114 HIS A O 1
ATOM 950 N N . ILE A 1 115 ? 1.832 -9.948 -10.653 1.00 91.25 115 ILE A N 1
ATOM 951 C CA . ILE A 1 115 ? 2.332 -8.606 -10.334 1.00 91.25 115 ILE A CA 1
ATOM 952 C C . ILE A 1 115 ? 1.478 -7.998 -9.221 1.00 91.25 115 ILE A C 1
ATOM 954 O O . ILE A 1 115 ? 0.248 -7.945 -9.285 1.00 91.25 115 ILE A O 1
ATOM 958 N N . LYS A 1 116 ? 2.136 -7.508 -8.170 1.00 92.75 116 LYS A N 1
ATOM 959 C CA . LYS A 1 116 ? 1.462 -6.880 -7.032 1.00 92.75 116 LYS A CA 1
ATOM 960 C C . LYS A 1 116 ? 1.257 -5.385 -7.285 1.00 92.75 116 LYS A C 1
ATOM 962 O O . LYS A 1 116 ? 2.134 -4.580 -6.988 1.00 92.75 116 LYS A O 1
ATOM 967 N N . PHE A 1 117 ? 0.066 -5.017 -7.752 1.00 94.56 117 PHE A N 1
ATOM 968 C CA . PHE A 1 117 ? -0.325 -3.613 -7.907 1.00 94.56 117 PHE A CA 1
ATOM 969 C C . PHE A 1 117 ? -0.833 -2.993 -6.601 1.00 94.56 117 PHE A C 1
ATOM 971 O O . PHE A 1 117 ? -1.722 -3.525 -5.919 1.00 94.56 117 PHE A O 1
ATOM 978 N N . SER A 1 118 ? -0.308 -1.814 -6.292 1.00 95.94 118 SER A N 1
ATOM 979 C CA . SER A 1 118 ? -0.865 -0.859 -5.347 1.00 95.94 118 SER A CA 1
ATOM 980 C C . SER A 1 118 ? -1.682 0.164 -6.129 1.00 95.94 118 SER A C 1
ATOM 982 O O . SER A 1 118 ? -1.165 0.815 -7.023 1.00 95.94 118 SER A O 1
ATOM 984 N N . VAL A 1 119 ? -2.969 0.294 -5.812 1.00 96.56 119 VAL A N 1
ATOM 985 C CA . VAL A 1 119 ? -3.848 1.286 -6.443 1.00 96.56 119 VAL A CA 1
ATOM 986 C C . VAL A 1 119 ? -4.433 2.141 -5.336 1.00 96.56 119 VAL A C 1
ATOM 988 O O . VAL A 1 119 ? -5.116 1.611 -4.451 1.00 96.56 119 VAL A O 1
ATOM 991 N N . ARG A 1 120 ? -4.127 3.436 -5.367 1.00 95.50 120 ARG A N 1
ATOM 992 C CA . ARG A 1 120 ? -4.563 4.427 -4.384 1.00 95.50 120 ARG A CA 1
ATOM 993 C C . ARG A 1 120 ? -5.428 5.470 -5.076 1.00 95.50 120 ARG A C 1
ATOM 995 O O . ARG A 1 120 ? -5.156 5.840 -6.205 1.00 95.50 120 ARG A O 1
ATOM 1002 N N . SER A 1 121 ? -6.475 5.917 -4.398 1.00 94.75 121 SER A N 1
ATOM 1003 C CA . SER A 1 121 ? -7.285 7.052 -4.835 1.00 94.75 121 SER A CA 1
ATOM 1004 C C . SER A 1 121 ? -7.166 8.164 -3.810 1.00 94.75 121 SER A C 1
ATOM 1006 O O . SER A 1 121 ? -7.369 7.887 -2.624 1.00 94.75 121 SER A O 1
ATOM 1008 N N . ASP A 1 122 ? -6.953 9.390 -4.263 1.00 94.06 122 ASP A N 1
ATOM 1009 C CA . ASP A 1 122 ? -6.930 10.571 -3.409 1.00 94.06 122 ASP A CA 1
ATOM 1010 C C . ASP A 1 122 ? -7.935 11.617 -3.934 1.00 94.06 122 ASP A C 1
ATOM 1012 O O . ASP A 1 122 ? -8.244 11.692 -5.126 1.00 94.06 122 ASP A O 1
ATOM 1016 N N . ASN A 1 123 ? -8.521 12.389 -3.017 1.00 92.38 123 ASN A N 1
ATOM 1017 C CA . ASN A 1 123 ? -9.465 13.466 -3.325 1.00 92.38 123 ASN A CA 1
ATOM 1018 C C . ASN A 1 123 ? -8.930 14.766 -2.728 1.00 92.38 123 ASN A C 1
ATOM 1020 O O . ASN A 1 123 ? -8.483 14.772 -1.581 1.00 92.38 123 ASN A O 1
ATOM 1024 N N . PHE A 1 124 ? -9.012 15.857 -3.480 1.00 91.19 124 PHE A N 1
ATOM 1025 C CA . PHE A 1 124 ? -8.508 17.167 -3.080 1.00 91.19 124 PHE A CA 1
ATOM 1026 C C . PHE A 1 124 ? -9.421 18.281 -3.606 1.00 91.19 124 PHE A C 1
ATOM 1028 O O . PHE A 1 124 ? -10.396 18.033 -4.320 1.00 91.19 124 PHE A O 1
ATOM 1035 N N . SER A 1 125 ? -9.141 19.526 -3.222 1.00 88.31 125 SER A N 1
ATOM 1036 C CA . SER A 1 125 ? -9.914 20.679 -3.686 1.00 88.31 125 SER A CA 1
ATOM 1037 C C . SER A 1 125 ? -9.896 20.746 -5.213 1.00 88.31 125 SER A C 1
ATOM 1039 O O . SER A 1 125 ? -8.834 20.829 -5.817 1.00 88.31 125 SER A O 1
ATOM 1041 N N . MET A 1 126 ? -11.079 20.720 -5.834 1.00 83.62 126 MET A N 1
ATOM 1042 C CA . MET A 1 126 ? -11.265 20.816 -7.292 1.00 83.62 126 MET A CA 1
ATOM 1043 C C . MET A 1 126 ? -10.759 19.614 -8.121 1.00 83.62 126 MET A C 1
ATOM 1045 O O . MET A 1 126 ? -10.615 19.725 -9.345 1.00 83.62 126 MET A O 1
ATOM 1049 N N . GLY A 1 127 ? -10.528 18.447 -7.507 1.00 89.12 127 GLY A N 1
ATOM 1050 C CA . GLY A 1 127 ? -10.119 17.267 -8.267 1.00 89.12 127 GLY A CA 1
ATOM 1051 C C . GLY A 1 127 ? -9.994 15.971 -7.475 1.00 89.12 127 GLY A C 1
ATOM 1052 O O . GLY A 1 127 ? -10.214 15.896 -6.266 1.00 89.12 127 GLY A O 1
ATOM 1053 N N . ASN A 1 128 ? -9.660 14.912 -8.203 1.00 93.75 128 ASN A N 1
ATOM 1054 C CA . ASN A 1 128 ? -9.301 13.620 -7.643 1.00 93.75 128 ASN A CA 1
ATOM 1055 C C . ASN A 1 128 ? -8.268 12.929 -8.537 1.00 93.75 128 ASN A C 1
ATOM 1057 O O . ASN A 1 128 ? -8.161 13.231 -9.727 1.00 93.75 128 ASN A O 1
ATOM 1061 N N . SER A 1 129 ? -7.514 12.006 -7.953 1.00 94.31 129 SER A N 1
ATOM 1062 C CA . SER A 1 129 ? -6.516 11.216 -8.667 1.00 94.31 129 SER A CA 1
ATOM 1063 C C . SER A 1 129 ? -6.621 9.736 -8.323 1.00 94.31 129 SER A C 1
ATOM 1065 O O . SER A 1 129 ? -7.149 9.346 -7.272 1.00 94.31 129 SER A O 1
ATOM 1067 N N . VAL A 1 130 ? -6.130 8.903 -9.236 1.00 96.50 130 VAL A N 1
ATOM 1068 C CA . VAL A 1 130 ? -5.855 7.489 -8.996 1.00 96.50 130 VAL A CA 1
ATOM 1069 C C . VAL A 1 130 ? -4.414 7.196 -9.381 1.00 96.50 130 VAL A C 1
ATOM 1071 O O . VAL A 1 130 ? -4.022 7.363 -10.530 1.00 96.50 130 VAL A O 1
ATOM 1074 N N . ASP A 1 131 ? -3.650 6.698 -8.420 1.00 96.44 131 ASP A N 1
ATOM 1075 C CA . ASP A 1 131 ? -2.242 6.367 -8.569 1.00 96.44 131 ASP A CA 1
ATOM 1076 C C . ASP A 1 131 ? -2.069 4.849 -8.543 1.00 96.44 131 ASP A C 1
ATOM 1078 O O . ASP A 1 131 ? -2.397 4.173 -7.558 1.00 96.44 131 ASP A O 1
ATOM 1082 N N . VAL A 1 132 ? -1.562 4.303 -9.646 1.00 96.75 132 VAL A N 1
ATOM 1083 C CA . VAL A 1 132 ? -1.254 2.882 -9.813 1.00 96.75 132 VAL A CA 1
ATOM 1084 C C . VAL A 1 132 ? 0.250 2.704 -9.729 1.00 96.75 132 VAL A C 1
ATOM 1086 O O . VAL A 1 132 ? 0.980 3.153 -10.606 1.00 96.75 132 VAL A O 1
ATOM 1089 N N . SER A 1 133 ? 0.720 2.008 -8.699 1.00 95.94 133 SER A N 1
ATOM 1090 C CA . SER A 1 133 ? 2.133 1.710 -8.521 1.00 95.94 133 SER A CA 1
ATOM 1091 C C . SER A 1 133 ? 2.429 0.228 -8.358 1.00 95.94 133 SER A C 1
ATOM 1093 O O . SER A 1 133 ? 1.644 -0.540 -7.798 1.00 95.94 133 SER A O 1
ATOM 1095 N N . TRP A 1 134 ? 3.575 -0.192 -8.880 1.00 95.25 134 TRP A N 1
ATOM 1096 C CA . TRP A 1 134 ? 4.074 -1.559 -8.761 1.00 95.25 134 TRP A CA 1
ATOM 1097 C C . TRP A 1 134 ? 5.601 -1.572 -8.787 1.00 95.25 134 TRP A C 1
ATOM 1099 O O . TRP A 1 134 ? 6.246 -0.575 -9.117 1.00 95.25 134 TRP A O 1
ATOM 1109 N N . THR A 1 135 ? 6.174 -2.706 -8.397 1.00 93.69 135 THR A N 1
ATOM 1110 C CA . THR A 1 135 ? 7.622 -2.919 -8.384 1.00 93.69 135 THR A CA 1
ATOM 1111 C C . THR A 1 135 ? 7.986 -3.946 -9.444 1.00 93.69 135 THR A C 1
ATOM 1113 O O . THR A 1 135 ? 7.343 -4.993 -9.525 1.00 93.69 135 THR A O 1
ATOM 1116 N N . ASP A 1 136 ? 9.009 -3.638 -10.237 1.00 89.44 136 ASP A N 1
ATOM 1117 C CA . ASP A 1 136 ? 9.489 -4.443 -11.361 1.00 89.44 136 ASP A CA 1
ATOM 1118 C C . ASP A 1 136 ? 8.358 -4.777 -12.353 1.00 89.44 136 ASP A C 1
ATOM 1120 O O . ASP A 1 136 ? 7.440 -3.982 -12.525 1.00 89.44 136 ASP A O 1
ATOM 1124 N N . GLY A 1 137 ? 8.411 -5.886 -13.091 1.00 89.56 137 GLY A N 1
ATOM 1125 C CA . GLY A 1 137 ? 7.291 -6.292 -13.954 1.00 89.56 137 GLY A CA 1
ATOM 1126 C C . GLY A 1 137 ? 7.222 -5.566 -15.299 1.00 89.56 137 GLY A C 1
ATOM 1127 O O . GLY A 1 137 ? 8.255 -5.254 -15.884 1.00 89.56 137 GLY A O 1
ATOM 1128 N N . ILE A 1 138 ? 6.013 -5.323 -15.802 1.00 91.81 138 ILE A N 1
ATOM 1129 C CA . ILE A 1 138 ? 5.782 -4.740 -17.134 1.00 91.81 138 ILE A CA 1
ATOM 1130 C C . ILE A 1 138 ? 6.090 -3.234 -17.185 1.00 91.81 138 ILE A C 1
ATOM 1132 O O . ILE A 1 138 ? 5.984 -2.565 -16.152 1.00 91.81 138 ILE A O 1
ATOM 1136 N N . PRO A 1 139 ? 6.472 -2.684 -18.356 1.00 92.38 139 PRO A N 1
ATOM 1137 C CA . PRO A 1 139 ? 6.699 -1.250 -18.527 1.00 92.38 139 PRO A CA 1
ATOM 1138 C C . PRO A 1 139 ? 5.399 -0.449 -18.380 1.00 92.38 139 PRO A C 1
ATOM 1140 O O . PRO A 1 139 ? 4.310 -0.962 -18.639 1.00 92.38 139 PRO A O 1
ATOM 1143 N N . THR A 1 140 ? 5.507 0.826 -17.991 1.00 92.31 140 THR A N 1
ATOM 1144 C CA . THR A 1 140 ? 4.340 1.715 -17.813 1.00 92.31 140 THR A CA 1
ATOM 1145 C C . THR A 1 140 ? 3.542 1.864 -19.106 1.00 92.31 140 THR A C 1
ATOM 1147 O O . THR A 1 140 ? 2.318 1.757 -19.086 1.00 92.31 140 THR A O 1
ATOM 1150 N N . SER A 1 141 ? 4.235 1.948 -20.246 1.00 90.38 141 SER A N 1
ATOM 1151 C CA . SER A 1 141 ? 3.630 2.064 -21.578 1.00 90.38 141 SER A CA 1
ATOM 1152 C C . SER A 1 141 ? 2.653 0.937 -21.925 1.00 90.38 141 SER A C 1
ATOM 1154 O O . SER A 1 141 ? 1.716 1.163 -22.687 1.00 90.38 141 SER A O 1
ATOM 1156 N N . ALA A 1 142 ? 2.827 -0.262 -21.354 1.00 89.69 142 ALA A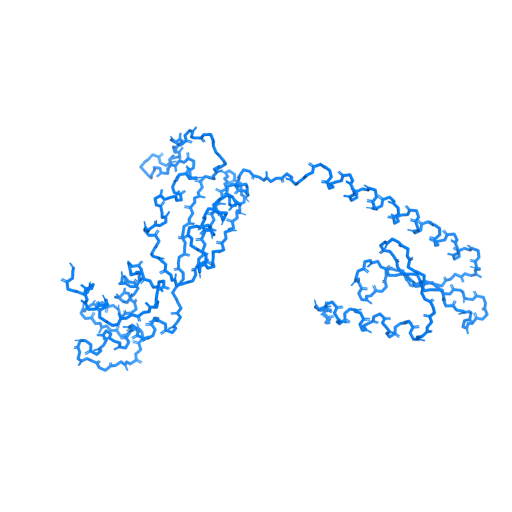 N 1
ATOM 1157 C CA . ALA A 1 142 ? 1.917 -1.385 -21.571 1.00 89.69 142 ALA A CA 1
ATOM 1158 C C . ALA A 1 142 ? 0.560 -1.197 -20.867 1.00 89.69 142 ALA A C 1
ATOM 1160 O O . ALA A 1 142 ? -0.439 -1.763 -21.305 1.00 89.69 142 ALA A O 1
ATOM 1161 N N . ILE A 1 143 ? 0.513 -0.411 -19.786 1.00 91.19 143 ILE A N 1
ATOM 1162 C CA . ILE A 1 143 ? -0.690 -0.197 -18.969 1.00 91.19 143 ILE A CA 1
ATOM 1163 C C . ILE A 1 143 ? -1.291 1.200 -19.199 1.00 91.19 143 ILE A C 1
ATOM 1165 O O . ILE A 1 143 ? -2.499 1.375 -19.046 1.00 91.19 143 ILE A O 1
ATOM 1169 N N . ASP A 1 144 ? -0.496 2.191 -19.608 1.00 91.12 144 ASP A N 1
ATOM 1170 C CA . ASP A 1 144 ? -0.942 3.583 -19.765 1.00 91.12 144 ASP A CA 1
ATOM 1171 C C . ASP A 1 144 ? -2.147 3.722 -20.705 1.00 91.12 144 ASP A C 1
ATOM 1173 O O . ASP A 1 144 ? -3.097 4.442 -20.395 1.00 91.12 144 ASP A O 1
ATOM 1177 N N . GLY A 1 145 ? -2.174 2.974 -21.814 1.00 90.06 145 GLY A N 1
ATOM 1178 C CA . GLY A 1 145 ? -3.321 2.961 -22.731 1.00 90.06 145 GLY A CA 1
ATOM 1179 C C . GLY A 1 145 ? -4.606 2.417 -22.094 1.00 90.06 145 GLY A C 1
ATOM 1180 O O . GLY A 1 145 ? -5.701 2.900 -22.379 1.00 90.06 145 GLY A O 1
ATOM 1181 N N . PHE A 1 146 ? -4.486 1.442 -21.192 1.00 92.06 146 PHE A N 1
ATOM 1182 C CA . PHE A 1 146 ? -5.610 0.929 -20.412 1.00 92.06 146 PHE A CA 1
ATOM 1183 C C . PHE A 1 146 ? -6.059 1.936 -19.342 1.00 92.06 146 PHE A C 1
ATOM 1185 O O . PHE A 1 146 ? -7.257 2.187 -19.197 1.00 92.06 146 PHE A O 1
ATOM 1192 N N . LEU A 1 147 ? -5.117 2.554 -18.624 1.00 93.00 147 LEU A N 1
ATOM 1193 C CA . LEU A 1 147 ? -5.414 3.507 -17.548 1.00 93.00 147 LEU A CA 1
ATOM 1194 C C . LEU A 1 147 ? -6.043 4.800 -18.051 1.00 93.00 147 LEU A C 1
ATOM 1196 O O . LEU A 1 147 ? -6.960 5.302 -17.402 1.00 93.00 147 LEU A O 1
ATOM 1200 N N . ARG A 1 148 ? -5.636 5.280 -19.231 1.00 91.12 148 ARG A N 1
ATOM 1201 C CA . ARG A 1 148 ? -6.241 6.446 -19.894 1.00 91.12 148 ARG A CA 1
ATOM 1202 C C . ARG A 1 148 ? -7.753 6.329 -20.061 1.00 91.12 148 ARG A C 1
ATOM 1204 O O . ARG A 1 148 ? -8.450 7.331 -20.041 1.00 91.12 148 ARG A O 1
ATOM 1211 N N . GLN A 1 149 ? -8.297 5.115 -20.151 1.00 90.75 149 GLN A N 1
ATOM 1212 C CA . GLN A 1 149 ? -9.745 4.924 -20.255 1.00 90.75 149 GLN A CA 1
ATOM 1213 C C . GLN A 1 149 ? -10.515 5.296 -18.973 1.00 90.75 149 GLN A C 1
ATOM 1215 O O . GLN A 1 149 ? -11.741 5.429 -19.011 1.00 90.75 149 GLN A O 1
ATOM 1220 N N . PHE A 1 150 ? -9.814 5.415 -17.842 1.00 92.50 150 PHE A N 1
ATOM 1221 C CA . PHE A 1 150 ? -10.351 5.820 -16.541 1.00 92.50 150 PHE A CA 1
ATOM 1222 C C . PHE A 1 150 ? -10.092 7.291 -16.211 1.00 92.50 150 PHE A C 1
ATOM 1224 O O . PHE A 1 150 ? -10.563 7.760 -15.172 1.00 92.50 150 PHE A O 1
ATOM 1231 N N . GLU A 1 151 ? -9.357 8.001 -17.064 1.00 93.06 151 GLU A N 1
ATOM 1232 C CA . GLU A 1 151 ? -9.093 9.427 -16.924 1.00 93.06 151 GLU A CA 1
ATOM 1233 C C . GLU A 1 151 ? -10.231 10.229 -17.566 1.00 93.06 151 GLU A C 1
ATOM 1235 O O . GLU A 1 151 ? -10.681 9.892 -18.658 1.00 93.06 151 GLU A O 1
ATOM 1240 N N . GLN A 1 152 ? -10.743 11.251 -16.877 1.00 91.88 152 GLN A N 1
ATOM 1241 C CA . GLN A 1 152 ? -11.920 12.021 -17.319 1.00 91.88 152 GLN A CA 1
ATOM 1242 C C . GLN A 1 152 ? -11.657 12.945 -18.511 1.00 91.88 152 GLN A C 1
ATOM 1244 O O . GLN A 1 152 ? -12.601 13.491 -19.085 1.00 91.88 152 GLN A O 1
ATOM 1249 N N . GLY A 1 153 ? -10.394 13.184 -18.829 1.00 89.56 153 GLY A N 1
ATOM 1250 C CA . GLY A 1 153 ? -10.013 14.314 -19.644 1.00 89.56 153 GLY A CA 1
ATOM 1251 C C . GLY A 1 153 ? -8.516 14.460 -19.819 1.00 89.56 153 GLY A C 1
ATOM 1252 O O . GLY A 1 153 ? -7.722 13.660 -19.325 1.00 89.56 153 GLY A O 1
ATOM 1253 N N . THR A 1 154 ? -8.135 15.546 -20.477 1.00 88.00 154 THR A N 1
ATOM 1254 C CA . THR A 1 154 ? -6.743 15.932 -20.685 1.00 88.00 154 THR A CA 1
ATOM 1255 C C . THR A 1 154 ? -6.537 17.397 -20.324 1.00 88.00 154 THR A C 1
ATOM 1257 O O . THR A 1 154 ? -7.433 18.232 -20.453 1.00 88.00 154 THR A O 1
ATOM 1260 N N . PHE A 1 155 ? -5.348 17.715 -19.816 1.00 87.19 155 PHE A N 1
ATOM 1261 C CA . PHE A 1 155 ? -4.961 19.091 -19.532 1.00 87.19 155 PHE A CA 1
ATOM 1262 C C . PHE A 1 155 ? -4.275 19.708 -20.755 1.00 87.19 155 PHE A C 1
ATOM 1264 O O . PHE A 1 155 ? -3.281 19.165 -21.240 1.00 87.19 155 PHE A O 1
ATOM 1271 N N . ASP A 1 156 ? -4.795 20.839 -21.230 1.00 88.56 156 ASP A N 1
ATOM 1272 C CA . ASP A 1 156 ? -4.203 21.627 -22.306 1.00 88.56 156 ASP A CA 1
ATOM 1273 C C . ASP A 1 156 ? -3.388 22.781 -21.713 1.00 88.56 156 ASP A C 1
ATOM 1275 O O . ASP A 1 156 ? -3.934 23.770 -21.217 1.00 88.56 156 ASP A O 1
ATOM 1279 N N . GLY A 1 157 ? -2.064 22.643 -21.789 1.00 87.62 157 GLY A N 1
ATOM 1280 C CA . GLY A 1 157 ? -1.122 23.638 -21.288 1.00 87.62 157 GLY A CA 1
ATOM 1281 C C . GLY A 1 157 ? -1.066 24.933 -22.104 1.00 87.62 157 GLY A C 1
ATOM 1282 O O . GLY A 1 157 ? -0.551 25.920 -21.590 1.00 87.62 157 GLY A O 1
ATOM 1283 N N . MET A 1 158 ? -1.581 24.971 -23.341 1.00 91.38 158 MET A N 1
ATOM 1284 C CA . MET A 1 158 ? -1.643 26.216 -24.119 1.00 91.38 158 MET A CA 1
ATOM 1285 C C . MET A 1 158 ? -2.805 27.103 -23.671 1.00 91.38 158 MET A C 1
ATOM 1287 O O . MET A 1 158 ? -2.657 28.321 -23.614 1.00 91.38 158 MET A O 1
ATOM 1291 N N . THR A 1 159 ? -3.951 26.501 -23.349 1.00 89.88 159 THR A N 1
ATOM 1292 C CA . THR A 1 159 ? -5.146 27.226 -22.881 1.00 89.88 159 THR A CA 1
ATOM 1293 C C . THR A 1 159 ? -5.291 27.265 -21.358 1.00 89.88 159 THR A C 1
ATOM 1295 O O . THR A 1 159 ? -6.249 27.852 -20.865 1.00 89.88 159 THR A O 1
ATOM 1298 N N . ASP A 1 160 ? -4.384 26.613 -20.621 1.00 89.00 160 ASP A N 1
ATOM 1299 C CA . ASP A 1 160 ? -4.440 26.421 -19.161 1.00 89.00 160 ASP A CA 1
ATOM 1300 C C . ASP A 1 160 ? -5.795 25.859 -18.681 1.00 89.00 160 ASP A C 1
ATOM 1302 O O . ASP A 1 160 ? -6.356 26.256 -17.659 1.00 89.00 160 ASP A O 1
ATOM 1306 N N . CYS A 1 161 ? -6.372 24.945 -19.466 1.00 87.19 161 CYS A N 1
ATOM 1307 C CA . CYS A 1 161 ? -7.723 24.428 -19.253 1.00 87.19 161 CYS A CA 1
ATOM 1308 C C . CYS A 1 161 ? -7.735 22.899 -19.226 1.00 87.19 161 CYS A C 1
ATOM 1310 O O . CYS A 1 161 ? -6.945 22.227 -19.887 1.00 87.19 161 CYS A O 1
ATOM 1312 N N . TYR A 1 162 ? -8.664 22.338 -18.448 1.00 85.88 162 TYR A N 1
ATOM 1313 C CA . TYR A 1 162 ? -8.895 20.897 -18.406 1.00 85.88 162 TYR A CA 1
ATOM 1314 C C . TYR A 1 162 ? -10.099 20.536 -19.279 1.00 85.88 162 TYR A C 1
ATOM 1316 O O . TYR A 1 162 ? -11.220 20.971 -19.002 1.00 85.88 162 TYR A O 1
ATOM 1324 N N . ASN A 1 163 ? -9.864 19.718 -20.301 1.00 88.81 163 ASN A N 1
ATOM 1325 C CA . ASN A 1 163 ? -10.869 19.286 -21.263 1.00 88.81 163 ASN A CA 1
ATOM 1326 C C . ASN A 1 163 ? -11.452 17.940 -20.837 1.00 88.81 163 ASN A C 1
ATOM 1328 O O . ASN A 1 163 ? -10.740 16.943 -20.782 1.00 88.81 163 ASN A O 1
ATOM 1332 N N . TYR A 1 164 ? -12.753 17.906 -20.549 1.00 88.38 164 TYR A N 1
ATOM 1333 C CA . TYR A 1 164 ? -13.477 16.673 -20.229 1.00 88.38 164 TYR A CA 1
ATOM 1334 C C . TYR A 1 164 ? -13.931 15.983 -21.521 1.00 88.38 164 TYR A C 1
ATOM 1336 O O . TYR A 1 164 ? -15.055 16.185 -21.980 1.00 88.38 164 TYR A O 1
ATOM 1344 N N . ASP A 1 165 ? -13.040 15.205 -22.132 1.00 86.62 165 ASP A N 1
ATOM 1345 C CA . ASP A 1 165 ? -13.274 14.508 -23.403 1.00 86.62 165 ASP A CA 1
ATOM 1346 C C . ASP A 1 165 ? -13.775 13.059 -23.225 1.00 86.62 165 ASP A C 1
ATOM 1348 O O . ASP A 1 165 ? -14.390 12.497 -24.137 1.00 86.62 165 ASP A O 1
ATOM 1352 N N . ASN A 1 166 ? -13.604 12.461 -22.039 1.00 86.44 166 ASN A N 1
ATOM 1353 C CA . ASN A 1 166 ? -14.030 11.091 -21.765 1.00 86.44 166 ASN A CA 1
ATOM 1354 C C . ASN A 1 166 ? -15.446 11.030 -21.173 1.00 86.44 166 ASN A C 1
ATOM 1356 O O . ASN A 1 166 ? -15.666 11.166 -19.969 1.00 86.44 166 ASN A O 1
ATOM 1360 N N . THR A 1 167 ? -16.424 10.738 -22.027 1.00 84.75 167 THR A N 1
ATOM 1361 C CA . THR A 1 167 ? -17.849 10.636 -21.658 1.00 84.75 167 THR A CA 1
ATOM 1362 C C . THR A 1 167 ? -18.302 9.217 -21.303 1.00 84.75 167 THR A C 1
ATOM 1364 O O . THR A 1 167 ? -19.496 8.972 -21.134 1.00 84.75 167 THR A O 1
ATOM 1367 N N . ALA A 1 168 ? -17.378 8.255 -21.188 1.00 87.31 168 ALA A N 1
ATOM 1368 C CA . ALA A 1 168 ? -17.738 6.860 -20.956 1.00 87.31 168 ALA A CA 1
ATOM 1369 C C . ALA A 1 168 ? -18.458 6.653 -19.611 1.00 87.31 168 ALA A C 1
ATOM 1371 O O . ALA A 1 168 ? -17.970 7.083 -18.564 1.00 87.31 168 ALA A O 1
ATOM 1372 N N . ASP A 1 169 ? -19.559 5.896 -19.626 1.00 87.12 169 ASP A N 1
ATOM 1373 C CA . ASP A 1 169 ? -20.331 5.552 -18.425 1.00 87.12 169 ASP A CA 1
ATOM 1374 C C . ASP A 1 169 ? -19.620 4.477 -17.584 1.00 87.12 169 ASP A C 1
ATOM 1376 O O . ASP A 1 169 ? -19.939 3.287 -17.591 1.00 87.12 169 ASP A O 1
ATOM 1380 N N . ARG A 1 170 ? -18.554 4.901 -16.906 1.00 88.00 170 ARG A N 1
ATOM 1381 C CA . ARG A 1 170 ? -17.775 4.101 -15.962 1.00 88.00 170 ARG A CA 1
ATOM 1382 C C . ARG A 1 170 ? -17.253 4.992 -14.834 1.00 88.00 170 ARG A C 1
ATOM 1384 O O . ARG A 1 170 ? -17.159 6.207 -14.999 1.00 88.00 170 ARG A O 1
ATOM 1391 N N . PRO A 1 171 ? -16.869 4.428 -13.679 1.00 90.88 171 PRO A N 1
ATOM 1392 C CA . PRO A 1 171 ? -16.173 5.196 -12.655 1.00 90.88 171 PRO A CA 1
ATOM 1393 C C . PRO A 1 171 ? -14.832 5.712 -13.190 1.00 90.88 171 PRO A C 1
ATOM 1395 O O . PRO A 1 171 ? -14.008 4.919 -13.639 1.00 90.88 171 PRO A O 1
ATOM 1398 N N . GLN A 1 172 ? -14.614 7.023 -13.114 1.00 92.25 172 GLN A N 1
ATOM 1399 C CA . GLN A 1 172 ? -13.420 7.704 -13.623 1.00 92.25 172 GLN A CA 1
ATOM 1400 C C . GLN A 1 172 ? -12.840 8.670 -12.578 1.00 92.25 172 GLN A C 1
ATOM 1402 O O . GLN A 1 172 ? -13.544 9.088 -11.647 1.00 92.25 172 GLN A O 1
ATOM 1407 N N . ALA A 1 173 ? -11.582 9.063 -12.766 1.00 93.31 173 ALA A N 1
ATOM 1408 C CA . ALA A 1 173 ? -10.897 10.102 -11.999 1.00 93.31 173 ALA A CA 1
ATOM 1409 C C . ALA A 1 173 ? -10.327 11.184 -12.926 1.00 93.31 173 ALA A C 1
ATOM 1411 O O . ALA A 1 173 ? -10.071 10.929 -14.097 1.00 93.31 173 ALA A O 1
ATOM 1412 N N . LYS A 1 174 ? -10.140 12.398 -12.407 1.00 92.50 174 LYS A N 1
ATOM 1413 C CA . LYS A 1 174 ? -9.606 13.533 -13.167 1.00 92.50 174 LYS A CA 1
ATOM 1414 C C . LYS A 1 174 ? -8.158 13.293 -13.590 1.00 92.50 174 LYS A C 1
ATOM 1416 O O . LYS A 1 174 ? -7.782 13.653 -14.692 1.00 92.50 174 LYS A O 1
ATOM 1421 N N . TYR A 1 175 ? -7.366 12.654 -12.738 1.00 92.56 175 TYR A N 1
ATOM 1422 C CA . TYR A 1 175 ? -6.001 12.271 -13.082 1.00 92.56 175 TYR A CA 1
ATOM 1423 C C . TYR A 1 175 ? -5.787 10.793 -12.791 1.00 92.56 175 TYR A C 1
ATOM 1425 O O . TYR A 1 175 ? -6.195 10.296 -11.736 1.00 92.56 175 TYR A O 1
ATOM 1433 N N . VAL A 1 176 ? -5.150 10.084 -13.718 1.00 94.31 176 VAL A N 1
ATOM 1434 C CA . VAL A 1 176 ? -4.746 8.692 -13.514 1.00 94.31 176 VAL A CA 1
ATOM 1435 C C . VAL A 1 176 ? -3.265 8.568 -13.826 1.00 94.31 176 VAL A C 1
ATOM 1437 O O . VAL A 1 176 ? -2.827 8.844 -14.938 1.00 94.31 176 VAL A O 1
ATOM 1440 N N . HIS A 1 177 ? -2.486 8.145 -12.837 1.00 94.38 177 HIS A N 1
ATOM 1441 C CA . HIS A 1 177 ? -1.040 8.028 -12.958 1.00 94.38 177 HIS A CA 1
ATOM 1442 C C . HIS A 1 177 ? -0.596 6.577 -12.827 1.00 94.38 177 HIS A C 1
ATOM 1444 O O . HIS A 1 177 ? -1.149 5.796 -12.047 1.00 94.38 177 HIS A O 1
ATOM 1450 N N . SER A 1 178 ? 0.444 6.231 -13.577 1.00 95.19 178 SER A N 1
ATOM 1451 C CA . SER A 1 178 ? 1.152 4.967 -13.461 1.00 95.19 178 SER A CA 1
ATOM 1452 C C . SER A 1 178 ? 2.574 5.239 -12.970 1.00 95.19 178 SER A C 1
ATOM 1454 O O . SER A 1 178 ? 3.238 6.181 -13.402 1.00 95.19 178 SER A O 1
ATOM 1456 N N . ASN A 1 179 ? 3.041 4.448 -12.011 1.00 94.12 179 ASN A N 1
ATOM 1457 C CA . ASN A 1 179 ? 4.383 4.591 -11.471 1.00 94.12 179 ASN A CA 1
ATOM 1458 C C . ASN A 1 179 ? 5.010 3.220 -11.223 1.00 94.12 179 ASN A C 1
ATOM 1460 O O . ASN A 1 179 ? 4.592 2.457 -10.351 1.00 94.12 179 ASN A O 1
ATOM 1464 N N . ARG A 1 180 ? 6.051 2.918 -11.993 1.00 94.06 180 ARG A N 1
ATOM 1465 C CA . ARG A 1 180 ? 6.814 1.685 -11.860 1.00 94.06 180 ARG A CA 1
ATOM 1466 C C . ARG A 1 180 ? 8.110 1.956 -11.110 1.00 94.06 180 ARG A C 1
ATOM 1468 O O . ARG A 1 180 ? 8.971 2.686 -11.593 1.00 94.06 180 ARG A O 1
ATOM 1475 N N . HIS A 1 181 ? 8.276 1.292 -9.974 1.00 93.81 181 HIS A N 1
ATOM 1476 C CA . HIS A 1 181 ? 9.535 1.275 -9.241 1.00 93.81 181 HIS A CA 1
ATOM 1477 C C . HIS A 1 181 ? 10.409 0.113 -9.721 1.00 93.81 181 HIS A C 1
ATOM 1479 O O . HIS A 1 181 ? 9.932 -1.015 -9.805 1.00 93.81 181 HIS A O 1
ATOM 1485 N N . ILE A 1 182 ? 11.691 0.361 -9.980 1.00 91.94 182 ILE A N 1
ATOM 1486 C CA . ILE A 1 182 ? 12.664 -0.689 -10.313 1.00 91.94 182 ILE A CA 1
ATOM 1487 C C . ILE A 1 182 ? 13.441 -1.060 -9.052 1.00 91.94 182 ILE A C 1
ATOM 1489 O O . ILE A 1 182 ? 13.929 -0.176 -8.348 1.00 91.94 182 ILE A O 1
ATOM 1493 N N . SER A 1 183 ? 13.532 -2.348 -8.734 1.00 93.31 183 SER A N 1
ATOM 1494 C CA . SER A 1 183 ? 14.288 -2.822 -7.574 1.00 93.31 183 SER A CA 1
ATOM 1495 C C . SER A 1 183 ? 15.774 -2.473 -7.682 1.00 93.31 183 SER A C 1
ATOM 1497 O O . SER A 1 183 ? 16.376 -2.486 -8.759 1.00 93.31 183 SER A O 1
ATOM 1499 N N . GLU A 1 184 ? 16.387 -2.166 -6.536 1.00 92.25 184 GLU A N 1
ATOM 1500 C CA . GLU A 1 184 ? 17.800 -1.776 -6.481 1.00 92.25 184 GLU A CA 1
ATOM 1501 C C . GLU A 1 184 ? 18.732 -2.879 -6.986 1.00 92.25 184 GLU A C 1
ATOM 1503 O O . GLU A 1 184 ? 19.735 -2.580 -7.627 1.00 92.25 184 GLU A O 1
ATOM 1508 N N . SER A 1 185 ? 18.381 -4.149 -6.758 1.00 92.06 185 SER A N 1
ATOM 1509 C CA . SER A 1 185 ? 19.156 -5.296 -7.237 1.00 92.06 185 SER A CA 1
ATOM 1510 C C . SER A 1 185 ? 19.222 -5.347 -8.764 1.00 92.06 185 SER A C 1
ATOM 1512 O O . SER A 1 185 ? 20.305 -5.514 -9.319 1.00 92.06 185 SER A O 1
ATOM 1514 N N . ILE A 1 186 ? 18.089 -5.155 -9.449 1.00 92.25 186 ILE A N 1
ATOM 1515 C CA . ILE A 1 186 ? 18.040 -5.120 -10.915 1.00 92.25 186 ILE A CA 1
ATOM 1516 C C . ILE A 1 186 ? 18.776 -3.892 -11.444 1.00 92.25 186 ILE A C 1
ATOM 1518 O O . ILE A 1 186 ? 19.537 -4.007 -12.403 1.00 92.25 186 ILE A O 1
ATOM 1522 N N . ARG A 1 187 ? 18.581 -2.728 -10.814 1.00 92.81 187 ARG A N 1
ATOM 1523 C CA . ARG A 1 187 ? 19.277 -1.496 -11.199 1.00 92.81 187 ARG A CA 1
ATOM 1524 C C . ARG A 1 187 ? 20.794 -1.679 -11.139 1.00 92.81 187 ARG A C 1
ATOM 1526 O O . ARG A 1 187 ? 21.469 -1.399 -12.121 1.00 92.81 187 ARG A O 1
ATOM 1533 N N . LEU A 1 188 ? 21.309 -2.204 -10.027 1.00 92.75 188 LEU A N 1
ATOM 1534 C CA . LEU A 1 188 ? 22.742 -2.418 -9.828 1.00 92.75 188 LEU A CA 1
ATOM 1535 C C . LEU A 1 188 ? 23.309 -3.464 -10.796 1.00 92.75 188 LEU A C 1
ATOM 1537 O O . LEU A 1 188 ? 24.412 -3.291 -11.309 1.00 92.75 188 LEU A O 1
ATOM 1541 N N . GLN A 1 189 ? 22.564 -4.541 -11.064 1.00 93.31 189 GLN A N 1
ATOM 1542 C CA . GLN A 1 189 ? 22.982 -5.535 -12.051 1.00 93.31 189 GLN A CA 1
ATOM 1543 C C . GLN A 1 189 ? 23.073 -4.916 -13.452 1.00 93.31 189 GLN A C 1
ATOM 1545 O O . GLN A 1 189 ? 24.063 -5.119 -14.145 1.00 93.31 189 GLN A O 1
ATOM 1550 N N . ALA A 1 190 ? 22.079 -4.117 -13.846 1.00 93.12 190 ALA A N 1
ATOM 1551 C CA . ALA A 1 190 ? 22.069 -3.455 -15.145 1.00 93.12 190 ALA A CA 1
ATOM 1552 C C . ALA A 1 190 ? 23.184 -2.411 -15.298 1.00 93.12 190 ALA A C 1
ATOM 1554 O O . ALA A 1 190 ? 23.727 -2.268 -16.389 1.00 93.12 190 ALA A O 1
ATOM 1555 N N . GLU A 1 191 ? 23.537 -1.703 -14.222 1.00 93.31 191 GLU A N 1
ATOM 1556 C CA . GLU A 1 191 ? 24.681 -0.785 -14.189 1.00 93.31 191 GLU A CA 1
ATOM 1557 C C . GLU A 1 191 ? 25.996 -1.525 -14.468 1.00 93.31 191 GLU A C 1
ATOM 1559 O O . GLU A 1 191 ? 26.743 -1.127 -15.361 1.00 93.31 191 GLU A O 1
ATOM 1564 N N . LYS A 1 192 ? 26.242 -2.644 -13.776 1.00 93.44 192 LYS A N 1
ATOM 1565 C CA . LYS A 1 192 ? 27.441 -3.472 -13.984 1.00 93.44 192 LYS A CA 1
ATOM 1566 C C . LYS A 1 192 ? 27.512 -4.048 -15.394 1.00 93.44 192 LYS A C 1
ATOM 1568 O O . LYS A 1 192 ? 28.551 -3.950 -16.040 1.00 93.44 192 LYS A O 1
ATOM 1573 N N . ASP A 1 193 ? 26.406 -4.604 -15.878 1.00 93.31 193 ASP A N 1
ATOM 1574 C CA . ASP A 1 193 ? 26.342 -5.208 -17.208 1.00 93.31 193 ASP A CA 1
ATOM 1575 C C . ASP A 1 193 ? 26.570 -4.162 -18.312 1.00 93.31 193 ASP A C 1
ATOM 1577 O O . ASP A 1 193 ? 27.217 -4.461 -19.314 1.00 93.31 193 ASP A O 1
ATOM 1581 N N . LEU A 1 194 ? 26.079 -2.930 -18.131 1.00 91.56 194 LEU A N 1
ATOM 1582 C CA . LEU A 1 194 ? 26.285 -1.838 -19.083 1.00 91.56 194 LEU A CA 1
ATOM 1583 C C . LEU A 1 194 ? 27.748 -1.360 -19.109 1.00 91.56 194 LEU A C 1
ATOM 1585 O O . LEU A 1 194 ? 28.284 -1.123 -20.190 1.00 91.56 194 LEU A O 1
ATOM 1589 N N . CYS A 1 195 ? 28.405 -1.272 -17.948 1.00 91.81 195 CYS A N 1
ATOM 1590 C CA . CYS A 1 195 ? 29.842 -0.996 -17.852 1.00 91.81 195 CYS A CA 1
ATOM 1591 C C . CYS A 1 195 ? 30.676 -2.083 -18.547 1.00 91.81 195 CYS A C 1
ATOM 1593 O O . CYS A 1 195 ? 31.568 -1.763 -19.331 1.00 91.81 195 CYS A O 1
ATOM 1595 N N . GLU A 1 196 ? 30.332 -3.358 -18.340 1.00 92.38 196 GLU A N 1
ATOM 1596 C CA . GLU A 1 196 ? 31.006 -4.488 -18.990 1.00 92.38 196 GLU A CA 1
ATOM 1597 C C . GLU 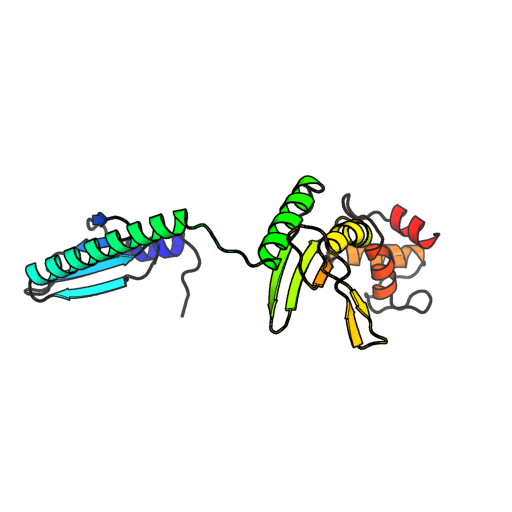A 1 196 ? 30.861 -4.437 -20.519 1.00 92.38 196 GLU A C 1
ATOM 1599 O O . GLU A 1 196 ? 31.840 -4.626 -21.237 1.00 92.38 196 GLU A O 1
ATOM 1604 N N . ILE A 1 197 ? 29.663 -4.118 -21.028 1.00 89.75 197 ILE A N 1
ATOM 1605 C CA . ILE A 1 197 ? 29.410 -3.944 -22.470 1.00 89.75 197 ILE A CA 1
ATOM 1606 C C . ILE A 1 197 ? 30.259 -2.808 -23.052 1.00 89.75 197 ILE A C 1
ATOM 1608 O O . ILE A 1 197 ? 30.736 -2.907 -24.181 1.00 89.75 197 ILE A O 1
ATOM 1612 N N . ALA A 1 198 ? 30.458 -1.734 -22.292 1.00 88.69 198 ALA A N 1
ATOM 1613 C CA . ALA A 1 198 ? 31.280 -0.607 -22.709 1.00 88.69 198 ALA A CA 1
ATOM 1614 C C . ALA A 1 198 ? 32.791 -0.824 -22.508 1.00 88.69 198 ALA A C 1
ATOM 1616 O O . ALA A 1 198 ? 33.577 0.024 -22.928 1.00 88.69 198 ALA A O 1
ATOM 1617 N N . GLY A 1 199 ? 33.206 -1.927 -21.872 1.00 90.88 199 GLY A N 1
ATOM 1618 C CA . GLY A 1 199 ? 34.608 -2.212 -21.564 1.00 90.88 199 GLY A CA 1
ATOM 1619 C C . GLY A 1 199 ? 35.202 -1.322 -20.466 1.00 90.88 199 GLY A C 1
ATOM 1620 O O . GLY A 1 199 ? 36.411 -1.097 -20.457 1.00 90.88 199 GLY A O 1
ATOM 1621 N N . VAL A 1 200 ? 34.371 -0.796 -19.561 1.00 91.19 200 VAL A N 1
ATOM 1622 C CA . VAL A 1 200 ? 34.776 0.093 -18.459 1.00 91.19 200 VAL A CA 1
ATOM 1623 C C . VAL A 1 200 ? 34.498 -0.588 -17.117 1.00 91.19 200 VAL A C 1
ATOM 1625 O O . VAL A 1 200 ? 33.516 -1.311 -16.968 1.00 91.19 200 VAL A O 1
ATOM 1628 N N . GLU A 1 201 ? 35.353 -0.363 -16.120 1.00 90.69 201 GLU A N 1
ATOM 1629 C CA . GLU A 1 201 ? 35.137 -0.880 -14.766 1.00 90.69 201 GLU A CA 1
ATOM 1630 C C . GLU A 1 201 ? 34.016 -0.114 -14.041 1.00 90.69 201 GLU A C 1
ATOM 1632 O O . GLU A 1 201 ? 33.932 1.113 -14.108 1.00 90.69 201 GLU A O 1
ATOM 1637 N N . TYR A 1 202 ? 33.149 -0.840 -13.328 1.00 92.56 202 TYR A N 1
ATOM 1638 C CA . TYR A 1 202 ? 32.094 -0.229 -12.523 1.00 92.56 202 TYR A CA 1
ATOM 1639 C C . TYR A 1 202 ? 32.656 0.353 -11.210 1.00 92.56 202 TYR A C 1
ATOM 1641 O O . TYR A 1 202 ? 33.245 -0.366 -10.408 1.00 92.56 202 TYR A O 1
ATOM 1649 N N . ILE A 1 203 ? 32.396 1.639 -10.968 1.00 89.69 203 ILE A N 1
ATOM 1650 C CA . ILE A 1 203 ? 32.806 2.431 -9.802 1.00 89.69 203 ILE A CA 1
ATOM 1651 C C . ILE A 1 203 ? 31.557 2.779 -8.982 1.00 89.69 203 ILE A C 1
ATOM 1653 O O . ILE A 1 203 ? 31.381 2.290 -7.868 1.00 89.69 203 ILE A O 1
ATOM 1657 N N . ASP A 1 204 ? 30.661 3.589 -9.553 1.00 89.75 204 ASP A N 1
ATOM 1658 C CA . ASP A 1 204 ? 29.394 3.991 -8.943 1.00 89.75 204 ASP A CA 1
ATOM 1659 C C . ASP A 1 204 ? 28.324 4.353 -9.997 1.00 89.75 204 ASP A C 1
ATOM 1661 O O . ASP A 1 204 ? 28.599 4.441 -11.196 1.00 89.75 204 ASP A O 1
ATOM 1665 N N . SER A 1 205 ? 27.087 4.589 -9.542 1.00 86.00 205 SER A N 1
ATOM 1666 C CA . SER A 1 205 ? 25.951 4.974 -10.398 1.00 86.00 205 SER A CA 1
ATOM 1667 C C . SER A 1 205 ? 26.060 6.394 -10.994 1.00 86.00 205 SER A C 1
ATOM 1669 O O . SER A 1 205 ? 25.263 6.752 -11.869 1.00 86.00 205 SER A O 1
ATOM 1671 N N . ASN A 1 206 ? 27.000 7.214 -10.512 1.00 89.44 206 ASN A N 1
ATOM 1672 C CA . ASN A 1 206 ? 27.235 8.595 -10.937 1.00 89.44 206 ASN A CA 1
ATOM 1673 C C . ASN A 1 206 ? 28.381 8.704 -11.953 1.00 89.44 206 ASN A C 1
ATOM 1675 O O . ASN A 1 206 ? 28.731 9.806 -12.366 1.00 89.44 206 ASN A O 1
ATOM 1679 N N . MET A 1 207 ? 28.966 7.600 -12.410 1.00 90.31 207 MET A N 1
ATOM 1680 C CA . MET A 1 207 ? 29.915 7.676 -13.513 1.00 90.31 207 MET A CA 1
ATOM 1681 C C . MET A 1 207 ? 29.232 8.111 -14.813 1.00 90.31 207 MET A C 1
ATOM 1683 O O . MET A 1 207 ? 28.013 7.981 -14.987 1.00 90.31 207 MET A O 1
ATOM 1687 N N . ARG A 1 208 ? 30.040 8.584 -15.764 1.00 90.00 208 ARG A N 1
ATOM 1688 C CA . ARG A 1 208 ? 29.572 8.905 -17.111 1.00 90.00 208 ARG A CA 1
ATOM 1689 C C . ARG A 1 208 ? 29.979 7.825 -18.103 1.00 90.00 208 ARG A C 1
ATOM 1691 O O . ARG A 1 208 ? 31.128 7.397 -18.125 1.00 90.00 208 ARG A O 1
ATOM 1698 N N . LEU A 1 209 ? 29.027 7.443 -18.943 1.00 86.00 209 LEU A N 1
ATOM 1699 C CA . LEU A 1 209 ? 29.180 6.510 -20.047 1.00 86.00 209 LEU A CA 1
ATOM 1700 C C . LEU A 1 209 ? 28.592 7.158 -21.304 1.00 86.00 209 LEU A C 1
ATOM 1702 O O . LEU A 1 209 ? 27.452 7.618 -21.262 1.00 86.00 209 LEU A O 1
ATOM 1706 N N . TRP A 1 210 ? 29.355 7.207 -22.401 1.00 86.25 210 TRP A N 1
ATOM 1707 C CA . TRP A 1 210 ? 28.921 7.824 -23.669 1.00 86.25 210 TRP A CA 1
ATOM 1708 C C . TRP A 1 210 ? 28.303 9.227 -23.478 1.00 86.25 210 TRP A C 1
ATOM 1710 O O . TRP A 1 210 ? 27.193 9.497 -23.924 1.00 86.25 210 TRP A O 1
ATOM 1720 N N . ASP A 1 211 ? 29.002 10.097 -22.740 1.00 87.19 211 ASP A N 1
ATOM 1721 C CA . ASP A 1 211 ? 28.585 11.468 -22.403 1.00 87.19 211 ASP A CA 1
ATOM 1722 C C . ASP A 1 211 ? 27.285 11.617 -21.594 1.00 87.19 211 ASP A C 1
ATOM 1724 O O . ASP A 1 211 ? 26.815 12.734 -21.368 1.00 87.19 211 ASP A O 1
ATOM 1728 N N . GLU A 1 212 ? 26.749 10.547 -21.020 1.00 89.69 212 GLU A N 1
ATOM 1729 C CA . GLU A 1 212 ? 25.593 10.611 -20.127 1.00 89.69 212 GLU A CA 1
ATOM 1730 C C . GLU A 1 212 ? 25.857 9.924 -18.786 1.00 89.69 212 GLU A C 1
ATOM 1732 O O . GLU A 1 212 ? 26.754 9.099 -18.649 1.00 89.69 212 GLU A O 1
ATOM 1737 N N . TRP A 1 213 ? 25.075 10.275 -17.764 1.00 92.31 213 TRP A N 1
ATOM 1738 C CA . TRP A 1 213 ? 25.129 9.598 -16.467 1.00 92.31 213 TRP A CA 1
ATOM 1739 C C . TRP A 1 213 ? 24.685 8.135 -16.605 1.00 92.31 213 TRP A C 1
ATOM 1741 O O . TRP A 1 213 ? 23.637 7.861 -17.201 1.00 92.31 213 TRP A O 1
ATOM 1751 N N . LEU A 1 214 ? 25.443 7.206 -16.013 1.00 90.94 214 LEU A N 1
ATOM 1752 C CA . LEU A 1 214 ? 25.155 5.769 -16.046 1.00 90.94 214 LEU A CA 1
ATOM 1753 C C . LEU A 1 214 ? 23.739 5.466 -15.539 1.00 90.94 214 LEU A C 1
ATOM 1755 O O . LEU A 1 214 ? 22.973 4.765 -16.200 1.00 90.94 214 LEU A O 1
ATOM 1759 N N . SER A 1 215 ? 23.358 6.062 -14.409 1.00 90.25 215 SER A N 1
ATOM 1760 C CA . SER A 1 215 ? 22.015 5.943 -13.829 1.00 90.25 215 SER A CA 1
ATOM 1761 C C . SER A 1 215 ? 20.895 6.349 -14.800 1.00 90.25 215 SER A C 1
ATOM 1763 O O . SER A 1 215 ? 19.888 5.646 -14.910 1.00 90.25 215 SER A O 1
ATOM 1765 N N . THR A 1 216 ? 21.077 7.427 -15.569 1.00 91.00 216 THR A N 1
ATOM 1766 C CA . THR A 1 216 ? 20.117 7.878 -16.592 1.00 91.00 216 THR A CA 1
ATOM 1767 C C . THR A 1 216 ? 20.020 6.885 -17.748 1.00 91.00 216 THR A C 1
ATOM 1769 O O . THR A 1 216 ? 18.918 6.540 -18.184 1.00 91.00 216 THR A O 1
ATOM 1772 N N . GLN A 1 217 ? 21.162 6.391 -18.231 1.00 89.81 217 GLN A N 1
ATOM 1773 C CA . GLN A 1 217 ? 21.233 5.402 -19.309 1.00 89.81 217 GLN A CA 1
ATOM 1774 C C . GLN A 1 217 ? 20.535 4.092 -18.918 1.00 89.81 217 GLN A C 1
ATOM 1776 O O . GLN A 1 217 ? 19.768 3.530 -19.709 1.00 89.81 217 GLN A O 1
ATOM 1781 N N . VAL A 1 218 ? 20.759 3.630 -17.688 1.00 91.56 218 VAL A N 1
ATOM 1782 C CA . VAL A 1 218 ? 20.119 2.432 -17.137 1.00 91.56 218 VAL A CA 1
ATOM 1783 C C . VAL A 1 218 ? 18.620 2.654 -16.958 1.00 91.56 218 VAL A C 1
ATOM 1785 O O . VAL A 1 218 ? 17.828 1.838 -17.428 1.00 91.56 218 VAL A O 1
ATOM 1788 N N . TRP A 1 219 ? 18.201 3.779 -16.372 1.00 90.69 219 TRP A N 1
ATOM 1789 C CA . TRP A 1 219 ? 16.783 4.091 -16.182 1.00 90.69 219 TRP A CA 1
ATOM 1790 C C . TRP A 1 219 ? 16.006 4.131 -17.506 1.00 90.69 219 TRP A C 1
ATOM 1792 O O . TRP A 1 219 ? 14.944 3.517 -17.611 1.00 90.69 219 TRP A O 1
ATOM 1802 N N . ARG A 1 220 ? 16.544 4.786 -18.546 1.00 88.81 220 ARG A N 1
ATOM 1803 C CA . ARG A 1 220 ? 15.901 4.876 -19.873 1.00 88.81 220 ARG A CA 1
ATOM 1804 C C . ARG A 1 220 ? 15.681 3.510 -20.524 1.00 88.81 220 ARG A C 1
ATOM 1806 O O . ARG A 1 220 ? 14.706 3.340 -21.253 1.00 88.81 220 ARG A O 1
ATOM 1813 N N . ARG A 1 221 ? 16.584 2.556 -20.289 1.00 90.44 221 ARG A N 1
ATOM 1814 C CA . ARG A 1 221 ? 16.483 1.192 -20.829 1.00 90.44 221 ARG A CA 1
ATOM 1815 C C . ARG A 1 221 ? 15.529 0.350 -19.996 1.00 90.44 221 ARG A C 1
ATOM 1817 O O . ARG A 1 221 ? 14.563 -0.189 -20.529 1.00 90.44 221 ARG A O 1
ATOM 1824 N N . LEU A 1 222 ? 15.736 0.306 -18.681 1.00 91.25 222 LEU A N 1
ATOM 1825 C CA . LEU A 1 222 ? 14.905 -0.489 -17.775 1.00 91.25 222 LEU A CA 1
ATOM 1826 C C . LEU A 1 222 ? 13.436 -0.046 -17.781 1.00 91.25 222 LEU A C 1
ATOM 1828 O O . LEU A 1 222 ? 12.551 -0.897 -17.677 1.00 91.25 222 LEU A O 1
ATOM 1832 N N . SER A 1 223 ? 13.154 1.249 -17.959 1.00 89.00 223 SER A N 1
ATOM 1833 C CA . SER A 1 223 ? 11.779 1.762 -18.038 1.00 89.00 223 SER A CA 1
ATOM 1834 C C . SER A 1 223 ? 10.997 1.192 -19.225 1.00 89.00 223 SER A C 1
ATOM 1836 O O . SER A 1 223 ? 9.803 0.927 -19.082 1.00 89.00 223 SER A O 1
ATOM 1838 N N . LYS A 1 224 ? 11.673 0.925 -20.352 1.00 88.25 224 LYS A N 1
ATOM 1839 C CA . LYS A 1 224 ? 11.090 0.329 -21.567 1.00 88.25 224 LYS A CA 1
ATOM 1840 C C . LYS A 1 224 ? 11.033 -1.200 -21.524 1.00 88.25 224 LYS A C 1
ATOM 1842 O O . LYS A 1 224 ? 10.196 -1.792 -22.199 1.00 88.25 224 LYS A O 1
ATOM 1847 N N . MET A 1 225 ? 11.907 -1.836 -20.747 1.00 89.50 225 MET A N 1
ATOM 1848 C CA . MET A 1 225 ? 12.014 -3.294 -20.670 1.00 89.50 225 MET A CA 1
ATOM 1849 C C . MET A 1 225 ? 10.901 -3.928 -19.827 1.00 89.50 225 MET A C 1
ATOM 1851 O O . MET A 1 225 ? 10.604 -3.477 -18.716 1.00 89.50 225 MET A O 1
ATOM 1855 N N . ASP A 1 226 ? 10.365 -5.053 -20.305 1.00 89.38 226 ASP A N 1
ATOM 1856 C CA . ASP A 1 226 ? 9.542 -5.957 -19.497 1.00 89.38 226 ASP A CA 1
ATOM 1857 C C . ASP A 1 226 ? 10.416 -6.857 -18.607 1.00 89.38 226 ASP A C 1
ATOM 1859 O O . ASP A 1 226 ? 11.168 -7.711 -19.095 1.00 89.38 226 ASP A O 1
ATOM 1863 N N . LEU A 1 227 ? 10.277 -6.653 -17.295 1.00 87.56 227 LEU A N 1
ATOM 1864 C CA . LEU A 1 227 ? 10.972 -7.352 -16.212 1.00 87.56 227 LEU A CA 1
ATOM 1865 C C . LEU A 1 227 ? 10.061 -8.362 -15.490 1.00 87.56 227 LEU A C 1
ATOM 1867 O O . LEU A 1 227 ? 10.409 -8.838 -14.412 1.00 87.56 227 LEU A O 1
ATOM 1871 N N . SER A 1 228 ? 8.899 -8.714 -16.051 1.00 83.06 228 SER A N 1
ATOM 1872 C CA . SER A 1 228 ? 7.978 -9.715 -15.480 1.00 83.06 228 SER A CA 1
ATOM 1873 C C . SER A 1 228 ? 8.621 -11.089 -15.268 1.00 83.06 228 SER A C 1
ATOM 1875 O O . SER A 1 228 ? 8.283 -11.788 -14.315 1.00 83.06 228 SER A O 1
ATOM 1877 N N . LYS A 1 229 ? 9.583 -11.454 -16.123 1.00 83.50 229 LYS A N 1
ATOM 1878 C CA . LYS A 1 229 ? 10.380 -12.691 -16.038 1.00 83.50 229 LYS A CA 1
ATOM 1879 C C . LYS A 1 229 ? 11.775 -12.474 -15.436 1.00 83.50 229 LYS A C 1
ATOM 1881 O O . LYS A 1 229 ? 12.618 -13.360 -15.526 1.00 83.50 229 LYS A O 1
ATOM 1886 N N . GLY A 1 230 ? 12.023 -11.306 -14.846 1.00 84.81 230 GLY A N 1
ATOM 1887 C CA . GLY A 1 230 ? 13.337 -10.891 -14.367 1.00 84.81 230 GLY A CA 1
ATOM 1888 C C . GLY A 1 230 ? 14.181 -10.173 -15.422 1.00 84.81 230 GLY A C 1
ATOM 1889 O O . GLY A 1 230 ? 13.780 -9.988 -16.575 1.00 84.81 230 GLY A O 1
ATOM 1890 N N . TYR A 1 231 ? 15.356 -9.731 -14.984 1.00 88.69 231 TYR A N 1
ATOM 1891 C CA . TYR A 1 231 ? 16.334 -9.019 -15.798 1.00 88.69 231 TYR A CA 1
ATOM 1892 C C . TYR A 1 231 ? 17.217 -9.992 -16.596 1.00 88.69 231 TYR A C 1
ATOM 1894 O O . TYR A 1 231 ? 17.587 -11.052 -16.098 1.00 88.69 231 TYR A O 1
ATOM 1902 N N . SER A 1 232 ? 17.566 -9.621 -17.831 1.00 88.12 232 SER A N 1
ATOM 1903 C CA . SER A 1 232 ? 18.499 -10.369 -18.679 1.00 88.12 232 SER A CA 1
ATOM 1904 C C . SER A 1 232 ? 19.410 -9.413 -19.441 1.00 88.12 232 SER A C 1
ATOM 1906 O O . SER A 1 232 ? 18.927 -8.501 -20.121 1.00 88.12 232 SER A O 1
ATOM 1908 N N . LYS A 1 233 ? 20.719 -9.678 -19.381 1.00 86.94 233 LYS A N 1
ATOM 1909 C CA . LYS A 1 233 ? 21.758 -8.940 -20.109 1.00 86.94 233 LYS A CA 1
ATOM 1910 C C . LYS A 1 233 ? 21.542 -8.953 -21.624 1.00 86.94 233 LYS A C 1
ATOM 1912 O O . LYS A 1 233 ? 21.761 -7.945 -22.281 1.00 86.94 233 LYS A O 1
ATOM 1917 N N . GLN A 1 234 ? 21.056 -10.064 -22.184 1.00 84.81 234 GLN A N 1
ATOM 1918 C CA . GLN A 1 234 ? 20.790 -10.174 -23.626 1.00 84.81 234 GLN A CA 1
ATOM 1919 C C . GLN A 1 234 ? 19.741 -9.159 -24.082 1.00 84.81 234 GLN A C 1
ATOM 1921 O O . GLN A 1 234 ? 19.969 -8.433 -25.044 1.00 84.81 234 GLN A O 1
ATOM 1926 N N . LYS A 1 235 ? 18.642 -9.026 -23.326 1.00 82.94 235 LYS A N 1
ATOM 1927 C CA . LYS A 1 235 ? 17.632 -8.001 -23.611 1.00 82.94 235 LYS A CA 1
ATOM 1928 C C . LYS A 1 235 ? 18.211 -6.592 -23.487 1.00 82.94 235 LYS A C 1
ATOM 1930 O O . LYS A 1 235 ? 17.855 -5.723 -24.269 1.00 82.94 235 LYS A O 1
ATOM 1935 N N . LEU A 1 236 ? 19.100 -6.348 -22.518 1.00 85.19 236 LEU A N 1
ATOM 1936 C CA . LEU A 1 236 ? 19.765 -5.047 -22.397 1.00 85.19 236 LEU A CA 1
ATOM 1937 C C . LEU A 1 236 ? 20.559 -4.710 -23.672 1.00 85.19 236 LEU A C 1
ATOM 1939 O O . LEU A 1 236 ? 20.465 -3.587 -24.154 1.00 85.19 236 LEU A O 1
ATOM 1943 N N . ILE A 1 237 ? 21.289 -5.682 -24.231 1.00 85.12 237 ILE A N 1
ATOM 1944 C CA . ILE A 1 237 ? 22.061 -5.531 -25.476 1.00 85.12 237 ILE A CA 1
ATOM 1945 C C . ILE A 1 237 ? 21.141 -5.268 -26.674 1.00 85.12 237 ILE A C 1
ATOM 1947 O O . ILE A 1 237 ? 21.411 -4.358 -27.454 1.00 85.12 237 ILE A O 1
ATOM 1951 N N . GLU A 1 238 ? 20.035 -6.006 -26.802 1.00 83.94 238 GLU A N 1
ATOM 1952 C CA . GLU A 1 238 ? 19.033 -5.773 -27.856 1.00 83.94 238 GLU A CA 1
ATOM 1953 C C . GLU A 1 238 ? 18.526 -4.324 -27.842 1.00 83.94 238 GLU A C 1
ATOM 1955 O O . GLU A 1 238 ? 18.490 -3.683 -28.886 1.00 83.94 238 GLU A O 1
ATOM 1960 N N . TYR A 1 239 ? 18.227 -3.781 -26.657 1.00 78.44 239 TYR A N 1
ATOM 1961 C CA . TYR A 1 239 ? 17.777 -2.394 -26.488 1.00 78.44 239 TYR A CA 1
ATOM 1962 C C . TYR A 1 239 ? 18.871 -1.336 -26.689 1.00 78.44 239 TYR A C 1
ATOM 1964 O O . TYR A 1 239 ? 18.551 -0.162 -26.862 1.00 78.44 239 TYR A O 1
ATOM 1972 N N . ILE A 1 240 ? 20.153 -1.700 -26.594 1.00 79.12 240 ILE A N 1
ATOM 1973 C CA . ILE A 1 240 ? 21.265 -0.793 -26.929 1.00 79.12 240 ILE A CA 1
ATOM 1974 C C . ILE A 1 240 ? 21.392 -0.657 -28.448 1.00 79.12 240 ILE A C 1
ATOM 1976 O O . ILE A 1 240 ? 21.720 0.422 -28.930 1.00 79.12 240 ILE A O 1
ATOM 1980 N N . ASN A 1 241 ? 21.128 -1.741 -29.178 1.00 73.06 241 ASN A N 1
ATOM 1981 C CA . ASN A 1 241 ? 21.290 -1.809 -30.628 1.00 73.06 241 ASN A CA 1
ATOM 1982 C C . ASN A 1 241 ? 20.029 -1.397 -31.415 1.00 73.06 241 ASN A C 1
ATOM 1984 O O . ASN A 1 241 ? 20.106 -1.291 -32.639 1.00 73.06 241 ASN A O 1
ATOM 1988 N N . SER A 1 242 ? 18.889 -1.209 -30.736 1.00 65.81 242 SER A N 1
ATOM 1989 C CA . SER A 1 242 ? 17.606 -0.751 -31.300 1.00 65.81 242 SER A CA 1
ATOM 1990 C C . SER A 1 242 ? 17.444 0.765 -31.242 1.00 65.81 242 SER A C 1
ATOM 1992 O O . SER A 1 242 ? 16.987 1.348 -32.245 1.00 65.81 242 SER A O 1
#

pLDDT: mean 87.9, std 7.37, range [44.16, 96.75]

Foldseek 3Di:
DDDQDDLVSLVVLQCVVCVVADWDDAQQKIWGFDDCPDPQWTWIFMCGHSGSHTPDTDTGRDPVVVVVVVVVVNVVSVVVVVVVVVVVVVDDDDDLQRQLQVVLLVVCCVVCVPWDWDWDKDDDVPFIEIEIETEAFAAPVVCVVVQVLQAQFDQDPVVRDTDRPRPDPGRHTNYYYYYYHYDPVQLVVLLCLVCVVQVHHDDDQQDDDPNHGSSVLSCVQSNNDGQNVHDDSVSSVVSVVD